Protein AF-A0AAD4QEM2-F1 (afdb_monomer)

Foldseek 3Di:
DDDDDDDDDDDDDPPPDDPDPPPPPPDPPDPDDPVPPVLVCVLVPPPPVPDVPPVPLVVLVVVCVVDPPPFWDADDAPDSQQQQDARIWGDDDQPIWGFRSCCVVVVVDGDIATPVVCRSVCCCQQVVQAAPQQS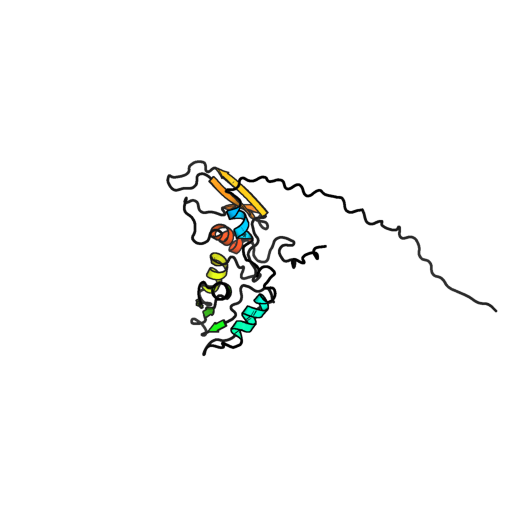GHQAFFPDKDKDADPDQDPQFDRIFIWGQDPQPRDTFGQQDRGNDADPHSRRRVSVCRRPGQRNHYDPPPPDDDDDDPDD

Sequence (215 aa):
MLTSVSELLLPGHPRLSLPSPLNVPFRPLYRLTPSFQDSIFAFRSYPLCSRRTFSHSIFCHHLLRPFSPSGCTLNPPRDVFDLYTPRLVRGSGHTKVGLCPLCACTGTGKVWLSMKFSAYNYHMQYFHGIAASTARPFSPPTAFRDTPRQRPGKHERTHMLEGRCHRCARWVPVQGVKDADAKVKELFWWKHAATCHGASTIPGERNIFISDPTN

Solvent-accessible surface area (backbone atoms only — not comparable to full-atom values): 13542 Å² total; per-residue (Å²): 131,89,79,92,86,81,88,81,88,83,81,88,78,80,84,77,72,76,77,71,83,77,83,71,79,85,71,85,88,70,91,71,63,90,86,61,56,74,68,64,50,58,71,61,59,62,69,70,52,67,86,86,27,77,60,43,68,57,38,64,52,56,72,46,63,87,53,69,56,88,76,47,45,80,36,82,58,92,48,94,72,41,69,53,58,36,47,39,32,30,69,56,78,81,62,18,27,31,33,42,55,59,40,48,75,70,70,80,40,86,47,71,26,41,52,70,79,40,46,37,58,50,44,38,30,55,75,62,37,27,33,83,76,68,17,34,70,56,66,61,60,77,45,76,50,77,44,78,48,96,78,54,53,100,64,32,40,53,58,42,50,25,26,26,37,82,84,78,64,45,76,40,53,36,58,68,64,48,70,61,85,56,99,48,67,57,34,48,40,29,59,48,40,72,75,64,39,64,78,62,68,61,88,75,73,83,58,82,85,76,75,77,80,85,127

Secondary structure (DSSP, 8-state):
----------------PPP--------------TTSHHHHTGGG-S--STTT-HHHHHHHHHTTSS---TTEEE---SSTT--SS-SEEES-GGG-EEE-HHHHHTTS---EEESTTSHHHHHHHHTT-B-TTTSSBPPPPS-EEEEE-SS--TTB-SEEEEEE-TTT--EEESS-SBSS--SSTTHHHHHHHHHHTTT---TTTTS--PPPP--

pLDDT: mean 72.49, std 26.33, range [25.09, 98.0]

InterPro domains:
  IPR028012 Transcription regulator Rua1, C-terminal [PF14616] (80-197)

Radius of gyration: 25.33 Å; Cα contacts (8 Å, |Δi|>4): 263; chains: 1; bounding box: 56×89×59 Å

Mean predicted aligned error: 14.36 Å

Organism: NCBI:txid416441

Structure (mmCIF, N/CA/C/O backbone):
data_AF-A0AAD4QEM2-F1
#
_entry.id   AF-A0AAD4QEM2-F1
#
loop_
_atom_site.group_PDB
_atom_site.id
_atom_site.type_symbol
_atom_site.label_atom_id
_atom_site.label_alt_id
_atom_site.label_comp_id
_atom_site.label_asym_id
_atom_site.label_entity_id
_atom_site.label_seq_id
_atom_site.pdbx_PDB_ins_code
_atom_site.Cartn_x
_atom_site.Cartn_y
_atom_site.Cartn_z
_atom_site.occupancy
_atom_site.B_iso_or_equiv
_atom_site.auth_seq_id
_atom_site.auth_comp_id
_atom_site.auth_asym_id
_atom_site.auth_atom_id
_atom_site.pdbx_PDB_model_num
ATOM 1 N N . MET A 1 1 ? -30.854 -70.630 -30.481 1.00 38.50 1 MET A N 1
ATOM 2 C CA . MET A 1 1 ? -29.476 -70.889 -30.012 1.00 38.50 1 MET A CA 1
ATOM 3 C C . MET A 1 1 ? -28.974 -69.568 -29.435 1.00 38.50 1 MET A C 1
ATOM 5 O O . MET A 1 1 ? -28.882 -68.626 -30.203 1.00 38.50 1 MET A O 1
ATOM 9 N N . LEU A 1 2 ? -29.021 -69.326 -28.113 1.00 29.80 2 LEU A N 1
ATOM 10 C CA . LEU A 1 2 ? -28.085 -69.822 -27.070 1.00 29.80 2 LEU A CA 1
ATOM 11 C C . LEU A 1 2 ? -26.638 -69.470 -27.477 1.00 29.80 2 LEU A C 1
ATOM 13 O O . LEU A 1 2 ? -26.246 -69.888 -28.558 1.00 29.80 2 LEU A O 1
ATOM 17 N N . THR A 1 3 ? -25.822 -68.679 -26.769 1.00 33.59 3 THR A N 1
ATOM 18 C CA . THR A 1 3 ? -25.576 -68.440 -25.319 1.00 33.59 3 THR A CA 1
ATOM 19 C C . THR A 1 3 ? -24.766 -67.123 -25.169 1.00 33.59 3 THR A C 1
ATOM 21 O O . THR A 1 3 ? -23.953 -66.851 -26.046 1.00 33.59 3 THR A O 1
ATOM 24 N N . SER A 1 4 ? -25.065 -66.176 -24.259 1.00 33.88 4 SER A N 1
ATOM 25 C CA . SER A 1 4 ? -24.619 -66.028 -22.839 1.00 33.88 4 SER A CA 1
ATOM 26 C C . SER A 1 4 ? -23.091 -65.862 -22.671 1.00 33.88 4 SER A C 1
ATOM 28 O O . SER A 1 4 ? -22.345 -66.436 -23.447 1.00 33.88 4 SER A O 1
ATOM 30 N N . VAL A 1 5 ? -22.481 -65.133 -21.730 1.00 33.69 5 VAL A N 1
ATOM 31 C CA . VAL A 1 5 ? -22.797 -64.366 -20.499 1.00 33.69 5 VAL A CA 1
ATOM 32 C C . VAL A 1 5 ? -21.596 -63.375 -20.355 1.00 33.69 5 VAL A C 1
ATOM 34 O O . VAL A 1 5 ? -20.539 -63.637 -20.922 1.00 33.69 5 VAL A O 1
ATOM 37 N N . SER A 1 6 ? -21.653 -62.199 -19.725 1.00 32.88 6 SER A N 1
ATOM 38 C CA . SER A 1 6 ? -21.558 -62.046 -18.266 1.00 32.88 6 SER A CA 1
ATOM 39 C C . SER A 1 6 ? -21.702 -60.576 -17.868 1.00 32.88 6 SER A C 1
ATOM 41 O O . SER A 1 6 ? -20.862 -59.738 -18.197 1.00 32.88 6 SER A O 1
ATOM 43 N N . GLU A 1 7 ? -22.750 -60.312 -17.093 1.00 32.06 7 GLU A N 1
ATOM 44 C CA . GLU A 1 7 ? -22.772 -59.301 -16.043 1.00 32.06 7 GLU A CA 1
ATOM 45 C C . GLU A 1 7 ? -21.612 -59.515 -15.060 1.00 32.06 7 GLU A C 1
ATOM 47 O O . GLU A 1 7 ? -21.342 -60.637 -14.632 1.00 32.06 7 GLU A O 1
ATOM 52 N N . LEU A 1 8 ? -21.001 -58.417 -14.621 1.00 33.25 8 LEU A N 1
ATOM 53 C CA . LEU A 1 8 ? -20.424 -58.322 -13.285 1.00 33.25 8 LEU A CA 1
ATOM 54 C C . LEU A 1 8 ? -21.088 -57.139 -12.581 1.00 33.25 8 LEU A C 1
ATOM 56 O O . LEU A 1 8 ? -20.748 -55.979 -12.807 1.00 33.25 8 LEU A O 1
ATOM 60 N N . LEU A 1 9 ? -22.068 -57.469 -11.740 1.00 31.94 9 LEU A N 1
ATOM 61 C CA . LEU A 1 9 ? -22.569 -56.613 -10.674 1.00 31.94 9 LEU A CA 1
ATOM 62 C C . LEU A 1 9 ? -21.459 -56.397 -9.635 1.00 31.94 9 LEU A C 1
ATOM 64 O O . LEU A 1 9 ? -20.893 -57.363 -9.124 1.00 31.94 9 LEU A O 1
ATOM 68 N N . LEU A 1 10 ? -21.260 -55.147 -9.217 1.00 32.44 10 LEU A N 1
ATOM 69 C CA . LEU A 1 10 ? -20.897 -54.837 -7.835 1.00 32.44 10 LEU A CA 1
ATOM 70 C C . LEU A 1 10 ? -21.872 -53.790 -7.266 1.00 32.44 10 LEU A C 1
ATOM 72 O O . LEU A 1 10 ? -22.443 -53.005 -8.026 1.00 32.44 10 LEU A O 1
ATOM 76 N N . PRO A 1 11 ? -22.126 -53.819 -5.946 1.00 31.34 11 PRO A N 1
ATOM 77 C CA . PRO A 1 11 ? -23.399 -53.416 -5.366 1.00 31.34 11 PRO A CA 1
ATOM 78 C C . PRO A 1 11 ? -23.357 -52.046 -4.677 1.00 31.34 11 PRO A C 1
ATOM 80 O O . PRO A 1 11 ? -22.335 -51.621 -4.152 1.00 31.34 11 PRO A O 1
ATOM 83 N N . GLY A 1 12 ? -24.532 -51.414 -4.598 1.00 40.50 12 GLY A N 1
ATOM 84 C CA . GLY A 1 12 ? -24.941 -50.594 -3.455 1.00 40.50 12 GLY A CA 1
ATOM 85 C C . GLY A 1 12 ? -24.097 -49.362 -3.127 1.00 40.50 12 GLY A C 1
ATOM 86 O O . GLY A 1 12 ? -23.400 -49.343 -2.117 1.00 40.50 12 GLY A O 1
ATOM 87 N N . HIS A 1 13 ? -24.295 -48.273 -3.871 1.00 29.47 13 HIS A N 1
ATOM 88 C CA . HIS A 1 13 ? -24.073 -46.935 -3.322 1.00 29.47 13 HIS A CA 1
ATOM 89 C C . HIS A 1 13 ? -25.426 -46.282 -3.014 1.00 29.47 13 HIS A C 1
ATOM 91 O O . HIS A 1 13 ? -26.246 -46.132 -3.925 1.00 29.47 13 HIS A O 1
ATOM 97 N N . PRO A 1 14 ? -25.704 -45.895 -1.754 1.00 29.83 14 PRO A N 1
ATOM 98 C CA . PRO A 1 14 ? -26.890 -45.111 -1.453 1.00 29.83 14 PRO A CA 1
ATOM 99 C C . PRO A 1 14 ? -26.809 -43.785 -2.214 1.00 29.83 14 PRO A C 1
ATOM 101 O O . PRO A 1 14 ? -25.763 -43.132 -2.232 1.00 29.83 14 PRO A O 1
ATOM 104 N N . ARG A 1 15 ? -27.923 -43.377 -2.835 1.00 28.97 15 ARG A N 1
ATOM 105 C CA . ARG A 1 15 ? -28.115 -41.993 -3.281 1.00 28.97 15 ARG A CA 1
ATOM 106 C C . ARG A 1 15 ? -27.867 -41.091 -2.074 1.00 28.97 15 ARG A C 1
ATOM 108 O O . ARG A 1 15 ? -28.731 -40.978 -1.209 1.00 28.97 15 ARG A O 1
ATOM 115 N N . LEU A 1 16 ? -26.708 -40.442 -2.023 1.00 26.48 16 LEU A N 1
ATOM 116 C CA . LEU A 1 16 ? -26.521 -39.273 -1.179 1.00 26.48 16 LEU A CA 1
ATOM 117 C C . LEU A 1 16 ? -27.406 -38.178 -1.773 1.00 26.48 16 LEU A C 1
ATOM 119 O O . LEU A 1 16 ? -27.047 -37.503 -2.736 1.00 26.48 16 LEU A O 1
ATOM 123 N N . SER A 1 17 ? -28.615 -38.067 -1.231 1.00 28.77 17 SER A N 1
ATOM 124 C CA . SER A 1 17 ? -29.436 -36.872 -1.339 1.00 28.77 17 SER A CA 1
ATOM 125 C C . SER A 1 17 ? -28.570 -35.675 -0.957 1.00 28.77 17 SER A C 1
ATOM 127 O O . SER A 1 17 ? -28.062 -35.627 0.167 1.00 28.77 17 SER A O 1
ATOM 129 N N . LEU A 1 18 ? -28.388 -34.727 -1.881 1.00 28.92 18 LEU A N 1
ATOM 130 C CA . LEU A 1 18 ? -27.855 -33.417 -1.525 1.00 28.92 18 LEU A CA 1
ATOM 131 C C . LEU A 1 18 ? -28.696 -32.876 -0.360 1.00 28.92 18 LEU A C 1
ATOM 133 O O . LEU A 1 18 ? -29.925 -32.849 -0.485 1.00 28.92 18 LEU A O 1
ATOM 137 N N . PRO A 1 19 ? -28.087 -32.445 0.757 1.00 28.42 19 PRO A N 1
ATOM 138 C CA . PRO A 1 19 ? -28.833 -31.689 1.737 1.00 28.42 19 PRO A CA 1
ATOM 139 C C . PRO A 1 19 ? -29.301 -30.402 1.060 1.00 28.42 19 PRO A C 1
ATOM 141 O O . PRO A 1 19 ? -28.511 -29.663 0.467 1.00 28.42 19 PRO A O 1
ATOM 144 N N . SER A 1 20 ? -30.610 -30.180 1.129 1.00 33.50 20 SER A N 1
ATOM 145 C CA . SER A 1 20 ? -31.279 -28.931 0.792 1.00 33.50 20 SER A CA 1
ATOM 146 C C . SER A 1 20 ? -30.447 -27.743 1.282 1.00 33.50 20 SER A C 1
ATOM 148 O O . SER A 1 20 ? -29.905 -27.817 2.391 1.00 33.50 20 SER A O 1
ATOM 150 N N . PRO A 1 21 ? -30.340 -26.644 0.514 1.00 32.12 21 PRO A N 1
ATOM 151 C CA . PRO A 1 21 ? -29.643 -25.462 0.988 1.00 32.12 21 PRO A CA 1
ATOM 152 C C . PRO A 1 21 ? -30.336 -25.005 2.269 1.00 32.12 21 PRO A C 1
ATOM 154 O O . PRO A 1 21 ? -31.488 -24.566 2.247 1.00 32.12 21 PRO A O 1
ATOM 157 N N . LEU A 1 22 ? -29.649 -25.171 3.401 1.00 28.73 22 LEU A N 1
ATOM 158 C CA . LEU A 1 22 ? -30.072 -24.574 4.652 1.00 28.73 22 LEU A CA 1
ATOM 159 C C . LEU A 1 22 ? -30.142 -23.076 4.392 1.00 28.73 22 LEU A C 1
ATOM 161 O O . LEU A 1 22 ? -29.139 -22.406 4.152 1.00 28.73 22 LEU A O 1
ATOM 165 N N . ASN A 1 23 ? -31.379 -22.603 4.366 1.00 31.67 23 ASN A N 1
ATOM 166 C CA . ASN A 1 23 ? -31.770 -21.218 4.284 1.00 31.67 23 ASN A CA 1
ATOM 167 C C . ASN A 1 23 ? -31.193 -20.517 5.519 1.00 31.67 23 ASN A C 1
ATOM 169 O O . ASN A 1 23 ? -31.795 -20.540 6.591 1.00 31.67 23 ASN A O 1
ATOM 173 N N . VAL A 1 24 ? -29.978 -19.977 5.399 1.00 29.39 24 VAL A N 1
ATOM 174 C CA . VAL A 1 24 ? -29.421 -19.071 6.402 1.00 29.39 24 VAL A CA 1
ATOM 175 C C . VAL A 1 24 ? -29.890 -17.675 6.004 1.00 29.39 24 VAL A C 1
ATOM 177 O O . VAL A 1 24 ? -29.347 -17.108 5.053 1.00 29.39 24 VAL A O 1
ATOM 180 N N . PRO A 1 25 ? -30.906 -17.099 6.670 1.00 26.31 25 PRO A N 1
ATOM 181 C CA . PRO A 1 25 ? -31.303 -15.735 6.388 1.00 26.31 25 PRO A CA 1
ATOM 182 C C . PRO A 1 25 ? -30.126 -14.817 6.715 1.00 26.31 25 PRO A C 1
ATOM 184 O O . PRO A 1 25 ? -29.654 -14.756 7.853 1.00 26.31 25 PRO A O 1
ATOM 187 N N . PHE A 1 26 ? -29.657 -14.098 5.698 1.00 32.75 26 PHE A N 1
ATOM 188 C CA . PHE A 1 26 ? -28.696 -13.015 5.836 1.00 32.75 26 PHE A CA 1
ATOM 189 C C . PHE A 1 26 ? -29.346 -11.935 6.711 1.00 32.75 26 PHE A C 1
ATOM 191 O O . PHE A 1 26 ? -30.128 -11.115 6.237 1.00 32.75 26 PHE A O 1
ATOM 198 N N . ARG A 1 27 ? -29.093 -11.966 8.023 1.00 25.09 27 ARG A N 1
ATOM 199 C CA . ARG A 1 27 ? -29.458 -10.869 8.921 1.00 25.09 27 ARG A CA 1
ATOM 200 C C . ARG A 1 27 ? -28.358 -9.812 8.820 1.00 25.09 27 ARG A C 1
ATOM 202 O O . ARG A 1 27 ? -27.235 -10.093 9.241 1.00 25.09 27 ARG A O 1
ATOM 209 N N . PRO A 1 28 ? -28.638 -8.602 8.304 1.00 30.80 28 PRO A N 1
ATOM 210 C CA . PRO A 1 28 ? -27.677 -7.514 8.334 1.00 30.80 28 PRO A CA 1
ATOM 211 C C . PRO A 1 28 ? -27.607 -6.987 9.771 1.00 30.80 28 PRO A C 1
ATOM 213 O O . PRO A 1 28 ? -28.319 -6.063 10.156 1.00 30.80 28 PRO A O 1
ATOM 216 N N . LEU A 1 29 ? -26.771 -7.606 10.604 1.00 34.56 29 LEU A N 1
ATOM 217 C CA . LEU A 1 29 ? -26.436 -7.068 11.918 1.00 34.56 29 LEU A CA 1
ATOM 218 C C . LEU A 1 29 ? -25.299 -6.068 11.774 1.00 34.56 29 LEU A C 1
ATOM 220 O O . LEU A 1 29 ? -24.160 -6.387 12.083 1.00 34.56 29 LEU A O 1
ATOM 224 N N . TYR A 1 30 ? -25.634 -4.863 11.320 1.00 34.25 30 TYR A N 1
ATOM 225 C CA . TYR A 1 30 ? -25.154 -3.633 11.946 1.00 34.25 30 TYR A CA 1
ATOM 226 C C . TYR A 1 30 ? -25.907 -2.432 11.352 1.00 34.25 30 TYR A C 1
ATOM 228 O O . TYR A 1 30 ? -25.697 -2.010 10.219 1.00 34.25 30 TYR A O 1
ATOM 236 N N . ARG A 1 31 ? -26.818 -1.855 12.140 1.00 28.33 31 ARG A N 1
ATOM 237 C CA . ARG A 1 31 ? -27.318 -0.500 11.898 1.00 28.33 31 ARG A CA 1
ATOM 238 C C . ARG A 1 31 ? -26.282 0.445 12.517 1.00 28.33 31 ARG A C 1
ATOM 240 O O . ARG A 1 31 ? -26.421 0.835 13.670 1.00 28.33 31 ARG A O 1
ATOM 247 N N . LEU A 1 32 ? -25.188 0.702 11.796 1.00 34.09 32 LEU A N 1
ATOM 248 C CA . LEU A 1 32 ? -24.208 1.721 12.187 1.00 34.09 32 LEU A CA 1
ATOM 249 C C . LEU A 1 32 ? -24.712 3.093 11.749 1.00 34.09 32 LEU A C 1
ATOM 251 O O . LEU A 1 32 ? -25.370 3.232 10.719 1.00 34.09 32 LEU A O 1
ATOM 255 N N . THR A 1 33 ? -24.434 4.084 12.584 1.00 28.05 33 THR A N 1
ATOM 256 C CA . THR A 1 33 ? -24.839 5.475 12.408 1.00 28.05 33 THR A CA 1
ATOM 257 C C . THR A 1 33 ? -24.280 6.070 11.104 1.00 28.05 33 THR A C 1
ATOM 259 O O . THR A 1 33 ? -23.215 5.649 10.642 1.00 28.05 33 THR A O 1
ATOM 262 N N . PRO A 1 34 ? -24.958 7.068 10.500 1.00 27.16 34 PRO A N 1
ATOM 263 C CA . PRO A 1 34 ? -24.637 7.551 9.150 1.00 27.16 34 PRO A CA 1
ATOM 264 C C . PRO A 1 34 ? -23.244 8.187 8.991 1.00 27.16 34 PRO A C 1
ATOM 266 O O . PRO A 1 34 ? -22.792 8.370 7.870 1.00 27.16 34 PRO A O 1
ATOM 269 N N . SER A 1 35 ? -22.537 8.510 10.082 1.00 33.75 35 SER A N 1
ATOM 270 C CA . SER A 1 35 ? -21.216 9.158 10.042 1.00 33.75 35 SER A CA 1
ATOM 271 C C . SER A 1 35 ? -20.023 8.195 9.938 1.00 33.75 35 SER A C 1
ATOM 273 O O . SER A 1 35 ? -18.897 8.646 9.748 1.00 33.75 35 SER A O 1
ATOM 275 N N . PHE A 1 36 ? -20.236 6.878 10.053 1.00 38.19 36 PHE A N 1
ATOM 276 C CA . PHE A 1 36 ? -19.160 5.870 10.050 1.00 38.19 36 PHE A CA 1
ATOM 277 C C . PHE A 1 36 ? -19.013 5.102 8.727 1.00 38.19 36 PHE A C 1
ATOM 279 O O . PHE A 1 36 ? -18.082 4.311 8.573 1.00 38.19 36 PHE A O 1
ATOM 286 N N . GLN A 1 37 ? -19.908 5.316 7.760 1.00 33.56 37 GLN A N 1
ATOM 287 C CA . GLN A 1 37 ? -19.903 4.569 6.498 1.00 33.56 37 GLN A CA 1
ATOM 288 C C . GLN A 1 37 ? -18.754 4.974 5.559 1.00 33.56 37 GLN A C 1
ATOM 290 O O . GLN A 1 37 ? -18.239 4.118 4.842 1.00 33.56 37 GLN A O 1
ATOM 295 N N . ASP A 1 38 ? -18.263 6.213 5.626 1.00 35.75 38 ASP A N 1
ATOM 296 C CA . ASP A 1 38 ? -17.250 6.718 4.685 1.00 35.75 38 ASP A CA 1
ATOM 297 C C . ASP A 1 38 ? -15.855 6.082 4.842 1.00 35.75 38 ASP A C 1
ATOM 299 O O . ASP A 1 38 ? -15.064 6.085 3.897 1.00 35.75 38 ASP A O 1
ATOM 303 N N . SER A 1 39 ? -15.537 5.491 6.001 1.00 38.75 39 SER A N 1
ATOM 304 C CA . SER A 1 39 ? -14.240 4.835 6.252 1.00 38.75 39 SER A CA 1
ATOM 305 C C . SER A 1 39 ? -14.196 3.375 5.783 1.00 38.75 39 SER A C 1
ATOM 307 O O . SER A 1 39 ? -13.135 2.872 5.412 1.00 38.75 39 SER A O 1
ATOM 309 N N . ILE A 1 40 ? -15.349 2.700 5.731 1.00 40.31 40 ILE A N 1
ATOM 310 C CA . ILE A 1 40 ? -15.471 1.302 5.287 1.00 40.31 40 ILE A CA 1
ATOM 311 C C . ILE A 1 40 ? -15.310 1.202 3.763 1.00 40.31 40 ILE A C 1
ATOM 313 O O . ILE A 1 40 ? -14.737 0.234 3.255 1.00 40.31 40 ILE A O 1
ATOM 317 N N . PHE A 1 41 ? -15.763 2.215 3.015 1.00 36.81 41 PHE A N 1
ATOM 318 C CA . PHE A 1 41 ? -15.723 2.187 1.552 1.00 36.81 41 PHE A CA 1
ATOM 319 C C . PHE A 1 41 ? -14.320 2.345 0.968 1.00 36.81 41 PHE A C 1
ATOM 321 O O . PHE A 1 41 ? -14.068 1.838 -0.126 1.00 36.81 41 PHE A O 1
ATOM 328 N N . ALA A 1 42 ? -13.374 2.960 1.675 1.00 46.56 42 ALA A N 1
ATOM 329 C CA . ALA A 1 42 ? -12.050 3.215 1.118 1.00 46.56 42 ALA A CA 1
ATOM 330 C C . ALA A 1 42 ? -11.165 1.951 1.043 1.00 46.56 42 ALA A C 1
ATOM 332 O O . ALA A 1 42 ? -10.434 1.767 0.072 1.00 46.56 42 ALA A O 1
ATOM 333 N N . PHE A 1 43 ? -11.360 0.984 1.951 1.00 42.69 43 PHE A N 1
ATOM 334 C CA . PHE A 1 43 ? -10.731 -0.346 1.879 1.00 42.69 43 PHE A CA 1
ATOM 335 C C . PHE A 1 43 ? -11.157 -1.168 0.655 1.00 42.69 43 PHE A C 1
ATOM 337 O O . PHE A 1 43 ? -10.459 -2.095 0.246 1.00 42.69 43 PHE A O 1
ATOM 344 N N . ARG A 1 44 ? -12.303 -0.822 0.063 1.00 45.00 44 ARG A N 1
ATOM 345 C CA . ARG A 1 44 ? -12.855 -1.444 -1.144 1.00 45.00 44 ARG A CA 1
ATOM 346 C C . ARG A 1 44 ? -12.762 -0.545 -2.375 1.00 45.00 44 ARG A C 1
ATOM 348 O O . ARG A 1 44 ? -13.161 -0.967 -3.454 1.00 45.00 44 ARG A O 1
ATOM 355 N N . SER A 1 45 ? -12.224 0.665 -2.228 1.00 42.16 45 SER A N 1
ATOM 356 C CA . SER A 1 45 ? -12.125 1.660 -3.296 1.00 42.16 45 SER A CA 1
ATOM 357 C C . SER A 1 45 ? -10.757 1.632 -3.964 1.00 42.16 45 SER A C 1
ATOM 359 O O . SER A 1 45 ? -10.132 2.658 -4.198 1.00 42.16 45 SER A O 1
ATOM 361 N N . TYR A 1 46 ? -10.342 0.451 -4.404 1.00 41.78 46 TYR A N 1
ATOM 362 C CA . TYR A 1 46 ? -10.028 0.416 -5.821 1.00 41.78 46 TYR A CA 1
ATOM 363 C C . TYR A 1 46 ? -11.386 0.152 -6.441 1.00 41.78 46 TYR A C 1
ATOM 365 O O . TYR A 1 46 ? -11.895 -0.961 -6.287 1.00 41.78 46 TYR A O 1
ATOM 373 N N . PRO A 1 47 ? -12.008 1.099 -7.159 1.00 38.59 47 PRO A N 1
ATOM 374 C CA . PRO A 1 47 ? -12.723 0.639 -8.324 1.00 38.59 47 PRO A CA 1
ATOM 375 C C . PRO A 1 47 ? -11.689 -0.201 -9.083 1.00 38.59 47 PRO A C 1
ATOM 377 O O . PRO A 1 47 ? -10.830 0.329 -9.785 1.00 38.59 47 PRO A O 1
ATOM 380 N N . LEU A 1 48 ? -11.715 -1.522 -8.890 1.00 41.97 48 LEU A N 1
ATOM 381 C CA . LEU A 1 48 ? -11.359 -2.467 -9.927 1.00 41.97 48 LEU A CA 1
ATOM 382 C C . LEU A 1 48 ? -12.275 -2.065 -11.061 1.00 41.97 48 LEU A C 1
ATOM 384 O O . LEU A 1 48 ? -13.384 -2.580 -11.086 1.00 41.97 48 LEU A O 1
ATOM 388 N N . CYS A 1 49 ? -11.881 -1.037 -11.825 1.00 38.69 49 CYS A N 1
ATOM 389 C CA . CYS A 1 49 ? -12.572 -0.465 -12.969 1.00 38.69 49 CYS A CA 1
ATOM 390 C C . CYS A 1 49 ? -14.007 -1.008 -13.055 1.00 38.69 49 CYS A C 1
ATOM 392 O O . CYS A 1 49 ? -14.268 -1.998 -13.738 1.00 38.69 49 CYS A O 1
ATOM 394 N N . SER A 1 50 ? -14.873 -0.501 -12.162 1.00 28.45 50 SER A N 1
ATOM 395 C CA . SER A 1 50 ? -16.122 -1.178 -11.802 1.00 28.45 50 SER A CA 1
ATOM 396 C C . SER A 1 50 ? -17.005 -1.284 -13.039 1.00 28.45 50 SER A C 1
ATOM 398 O O . SER A 1 50 ? -17.483 -0.269 -13.538 1.00 28.45 50 SER A O 1
ATOM 400 N N . ARG A 1 51 ? -17.172 -2.518 -13.533 1.00 32.28 51 ARG A N 1
ATOM 401 C CA . ARG A 1 51 ? -18.244 -3.078 -14.386 1.00 32.28 51 ARG A CA 1
ATOM 402 C C . ARG A 1 51 ? -18.668 -2.402 -15.690 1.00 32.28 51 ARG A C 1
ATOM 404 O O . ARG A 1 51 ? -19.263 -3.085 -16.512 1.00 32.28 51 ARG A O 1
ATOM 411 N N . ARG A 1 52 ? -18.322 -1.147 -15.958 1.00 29.73 52 ARG A N 1
ATOM 412 C CA . ARG A 1 52 ? -18.376 -0.560 -17.309 1.00 29.73 52 ARG A CA 1
ATOM 413 C C . ARG A 1 52 ? -17.039 -0.616 -18.033 1.00 29.73 52 ARG A C 1
ATOM 415 O O . ARG A 1 52 ? -16.943 -0.232 -19.190 1.00 29.73 52 ARG A O 1
ATOM 422 N N . THR A 1 53 ? -16.013 -1.117 -17.359 1.00 34.88 53 THR A N 1
ATOM 423 C CA . THR A 1 53 ? -14.637 -1.040 -17.823 1.00 34.88 53 THR A CA 1
ATOM 424 C C . THR A 1 53 ? -13.880 -2.343 -17.568 1.00 34.88 53 THR A C 1
ATOM 426 O O . THR A 1 53 ? -12.685 -2.337 -17.285 1.00 34.88 53 THR A O 1
ATOM 429 N N . PHE A 1 54 ? -14.529 -3.496 -17.783 1.00 33.31 54 PHE A N 1
ATOM 430 C CA . PHE A 1 54 ? -13.791 -4.741 -18.066 1.00 33.31 54 PHE A CA 1
ATOM 431 C C . PHE A 1 54 ? -12.884 -4.568 -19.304 1.00 33.31 54 PHE A C 1
ATOM 433 O O . PHE A 1 54 ? -11.833 -5.190 -19.428 1.00 33.31 54 PHE A O 1
ATOM 440 N N . SER A 1 55 ? -13.216 -3.591 -20.150 1.00 33.81 55 SER A N 1
ATOM 441 C CA . SER A 1 55 ? -12.374 -3.083 -21.223 1.00 33.81 55 SER A CA 1
ATOM 442 C C . SER A 1 55 ? -11.120 -2.332 -20.741 1.00 33.81 55 SER A C 1
ATOM 444 O O . SER A 1 55 ? -10.198 -2.233 -21.532 1.00 33.81 55 SER A O 1
ATOM 446 N N . HIS A 1 56 ? -11.017 -1.830 -19.493 1.00 43.25 56 HIS A N 1
ATOM 447 C CA . HIS A 1 56 ? -9.922 -0.944 -19.023 1.00 43.25 56 HIS A CA 1
ATOM 448 C C . HIS A 1 56 ? -8.610 -1.619 -18.621 1.00 43.25 56 HIS A C 1
ATOM 450 O O . HIS A 1 56 ? -7.560 -0.997 -18.792 1.00 43.25 56 HIS A O 1
ATOM 456 N N . SER A 1 57 ? -8.615 -2.882 -18.176 1.00 41.41 57 SER A N 1
ATOM 457 C CA . SER A 1 57 ? -7.345 -3.618 -18.011 1.00 41.41 57 SER A CA 1
ATOM 458 C C . SER A 1 57 ? -6.666 -3.825 -19.376 1.00 41.41 57 SER A C 1
ATOM 460 O O . SER A 1 57 ? -5.461 -3.625 -19.533 1.00 41.41 57 SER A O 1
ATOM 462 N N . ILE A 1 58 ? -7.479 -4.076 -20.410 1.00 43.00 58 ILE A N 1
ATOM 463 C CA . ILE A 1 58 ? -7.058 -4.118 -21.817 1.00 43.00 58 ILE A CA 1
ATOM 464 C C . ILE A 1 58 ? -6.778 -2.696 -22.356 1.00 43.00 58 ILE A C 1
ATOM 466 O O . ILE A 1 58 ? -5.850 -2.501 -23.142 1.00 43.00 58 ILE A O 1
ATOM 470 N N . PHE A 1 59 ? -7.501 -1.670 -21.893 1.00 40.59 59 PHE A N 1
ATOM 471 C CA . PHE A 1 59 ? -7.352 -0.282 -22.354 1.00 40.59 59 PHE A CA 1
ATOM 472 C C . PHE A 1 59 ? -6.079 0.397 -21.842 1.00 40.59 59 PHE A C 1
ATOM 474 O O . PHE A 1 59 ? -5.468 1.113 -22.623 1.00 40.59 59 PHE A O 1
ATOM 481 N N . CYS A 1 60 ? -5.592 0.152 -20.614 1.00 45.50 60 CYS A N 1
ATOM 482 C CA . CYS A 1 60 ? -4.272 0.687 -20.225 1.00 45.50 60 CYS A CA 1
ATOM 483 C C . CYS A 1 60 ? -3.123 -0.034 -20.988 1.00 45.50 60 CYS A C 1
ATOM 485 O O . CYS A 1 60 ? -2.065 0.556 -21.168 1.00 45.50 60 CYS A O 1
ATOM 487 N N . HIS A 1 61 ? -3.329 -1.233 -21.563 1.00 42.97 61 HIS A N 1
ATOM 488 C CA . HIS A 1 61 ? -2.401 -1.802 -22.561 1.00 42.97 61 HIS A CA 1
ATOM 489 C C . HIS A 1 61 ? -2.521 -1.139 -23.944 1.00 42.97 61 HIS A C 1
ATOM 491 O O . HIS A 1 61 ? -1.503 -0.840 -24.569 1.00 42.97 61 HIS A O 1
ATOM 497 N N . HIS A 1 62 ? -3.740 -0.876 -24.422 1.00 44.06 62 HIS A N 1
ATOM 498 C CA . HIS A 1 62 ? -3.972 -0.251 -25.730 1.00 44.06 62 HIS A CA 1
ATOM 499 C C . HIS A 1 62 ? -3.610 1.243 -25.778 1.00 44.06 62 HIS A C 1
ATOM 501 O O . HIS A 1 62 ? -3.059 1.688 -26.781 1.00 44.06 62 HIS A O 1
ATOM 507 N N . LEU A 1 63 ? -3.823 2.004 -24.699 1.00 48.59 63 LEU A N 1
ATOM 508 C CA . LEU A 1 63 ? -3.433 3.419 -24.590 1.00 48.59 63 LEU A CA 1
ATOM 509 C C . LEU A 1 63 ? -1.911 3.622 -24.504 1.00 48.59 63 LEU A C 1
ATOM 511 O O . LEU A 1 63 ? -1.421 4.713 -24.780 1.00 48.59 63 LEU A O 1
ATOM 515 N N . LEU A 1 64 ? -1.155 2.581 -24.144 1.00 49.88 64 LEU A N 1
ATOM 516 C CA . LEU A 1 64 ? 0.311 2.605 -24.125 1.00 49.88 64 LEU A CA 1
ATOM 517 C C . LEU A 1 64 ? 0.933 2.026 -25.407 1.00 49.88 64 LEU A C 1
ATOM 519 O O . LEU A 1 64 ? 2.141 2.131 -25.593 1.00 49.88 64 LEU A O 1
ATOM 523 N N . ARG A 1 65 ? 0.134 1.438 -26.310 1.00 43.44 65 ARG A N 1
ATOM 524 C CA . ARG A 1 65 ? 0.628 0.819 -27.550 1.00 43.44 65 ARG A CA 1
ATOM 525 C C . ARG A 1 65 ? 1.081 1.816 -28.633 1.00 43.44 65 ARG A C 1
ATOM 527 O O . ARG A 1 65 ? 2.056 1.490 -29.301 1.00 43.44 65 ARG A O 1
ATOM 534 N N . PRO A 1 66 ? 0.477 3.012 -28.816 1.00 46.19 66 PRO A N 1
ATOM 535 C CA . PRO A 1 66 ? 0.991 3.983 -29.786 1.00 46.19 66 PRO A CA 1
ATOM 536 C C . PRO A 1 66 ? 2.085 4.892 -29.204 1.00 46.19 66 PRO A C 1
ATOM 538 O O . PRO A 1 66 ? 2.694 5.664 -29.935 1.00 46.19 66 PRO A O 1
ATOM 541 N N . PHE A 1 67 ? 2.363 4.807 -27.902 1.00 50.03 67 PHE A N 1
ATOM 542 C CA . PHE A 1 67 ? 3.383 5.608 -27.238 1.00 50.03 67 PHE A CA 1
ATOM 543 C C . PHE A 1 67 ? 4.488 4.680 -26.726 1.00 50.03 67 PHE A C 1
ATOM 545 O O . PHE A 1 67 ? 4.514 4.293 -25.559 1.00 50.03 67 PHE A O 1
ATOM 552 N N . SER A 1 68 ? 5.457 4.376 -27.589 1.00 53.41 68 SER A N 1
ATOM 553 C CA . SER A 1 68 ? 6.837 4.241 -27.120 1.00 53.41 68 SER A CA 1
ATOM 554 C C . SER A 1 68 ? 7.451 5.642 -27.192 1.00 53.41 68 SER A C 1
ATOM 556 O O . SER A 1 68 ? 8.045 5.994 -28.209 1.00 53.41 68 SER A O 1
ATOM 558 N N . PRO A 1 69 ? 7.236 6.516 -26.184 1.00 62.72 69 PRO A N 1
ATOM 559 C CA . PRO A 1 69 ? 7.970 7.767 -26.141 1.00 62.72 69 PRO A CA 1
ATOM 560 C C . PRO A 1 69 ? 9.457 7.416 -26.112 1.00 62.72 69 PRO A C 1
ATOM 562 O O . PRO A 1 69 ? 9.867 6.518 -25.367 1.00 62.72 69 PRO A O 1
ATOM 565 N N . SER A 1 70 ? 10.236 8.096 -26.948 1.00 67.94 70 SER A N 1
ATOM 566 C CA . SER A 1 70 ? 11.657 7.839 -27.170 1.00 67.94 70 SER A CA 1
ATOM 567 C C . SER A 1 70 ? 12.385 7.553 -25.852 1.00 67.94 70 SER A C 1
ATOM 569 O O . SER A 1 70 ? 12.322 8.342 -24.908 1.00 67.94 70 SER A O 1
ATOM 571 N N . GLY A 1 71 ? 13.044 6.395 -25.763 1.00 80.00 71 GLY A N 1
ATOM 572 C CA . GLY A 1 71 ? 13.803 5.986 -24.576 1.00 80.00 71 GLY A CA 1
ATOM 573 C C . GLY A 1 71 ? 13.010 5.259 -23.480 1.00 80.00 71 GLY A C 1
ATOM 574 O O . GLY A 1 71 ? 13.578 5.003 -22.417 1.00 80.00 71 GLY A O 1
ATOM 575 N N . CYS A 1 72 ? 11.739 4.905 -23.706 1.00 88.62 72 CYS A N 1
ATOM 576 C CA . CYS A 1 72 ? 10.975 4.027 -22.813 1.00 88.62 72 CYS A CA 1
ATOM 577 C C . CYS A 1 72 ? 10.849 2.604 -23.374 1.00 88.62 72 CYS A C 1
ATOM 579 O O . CYS A 1 72 ? 10.484 2.396 -24.529 1.00 88.62 72 CYS A O 1
ATOM 581 N N . THR A 1 73 ? 11.073 1.618 -22.515 1.00 90.06 73 THR A N 1
ATOM 582 C CA . THR A 1 73 ? 10.875 0.194 -22.780 1.00 90.06 73 THR A CA 1
ATOM 583 C C . THR A 1 73 ? 9.565 -0.268 -22.146 1.00 90.06 73 THR A C 1
ATOM 585 O O . THR A 1 73 ? 9.269 0.058 -20.991 1.00 90.06 73 THR A O 1
ATOM 588 N N . LEU A 1 74 ? 8.780 -1.040 -22.898 1.00 89.81 74 LEU A N 1
ATOM 589 C CA . LEU A 1 74 ? 7.594 -1.712 -22.374 1.00 89.81 74 LEU A CA 1
ATOM 590 C C . LEU A 1 74 ? 8.006 -2.833 -21.422 1.00 89.81 74 LEU A C 1
ATOM 592 O O . LEU A 1 74 ? 8.925 -3.598 -21.707 1.00 89.81 74 LEU A O 1
ATOM 596 N N . ASN A 1 75 ? 7.302 -2.941 -20.301 1.00 88.81 75 ASN A N 1
ATOM 597 C CA . ASN A 1 75 ? 7.534 -3.977 -19.308 1.00 88.81 75 ASN A CA 1
ATOM 598 C C . ASN A 1 75 ? 6.220 -4.738 -19.057 1.00 88.81 75 ASN A C 1
ATOM 600 O O . ASN A 1 75 ? 5.270 -4.154 -18.517 1.00 88.81 75 ASN A O 1
ATOM 604 N N . PRO A 1 76 ? 6.120 -6.001 -19.514 1.00 87.06 76 PRO A N 1
ATOM 605 C CA . PRO A 1 76 ? 4.872 -6.746 -19.463 1.00 87.06 76 PRO A CA 1
ATOM 606 C C . PRO A 1 76 ? 4.461 -7.063 -18.012 1.00 87.06 76 PRO A C 1
ATOM 608 O O . PRO A 1 76 ? 5.327 -7.285 -17.162 1.00 87.06 76 PRO A O 1
ATOM 611 N N . PRO A 1 77 ? 3.149 -7.085 -17.707 1.00 89.94 77 PRO A N 1
ATOM 612 C CA . PRO A 1 77 ? 2.649 -7.584 -16.431 1.00 89.94 77 PRO A CA 1
ATOM 613 C C . PRO A 1 77 ? 3.030 -9.037 -16.172 1.00 89.94 77 PRO A C 1
ATOM 615 O O . PRO A 1 77 ? 3.229 -9.814 -17.102 1.00 89.94 77 PRO A O 1
ATOM 618 N N . ARG A 1 78 ? 2.983 -9.423 -14.895 1.00 88.69 78 ARG A N 1
ATOM 619 C CA . ARG A 1 78 ? 3.023 -10.825 -14.460 1.00 88.69 78 ARG A CA 1
ATOM 620 C C . ARG A 1 78 ? 1.731 -11.570 -14.803 1.00 88.69 78 ARG A C 1
ATOM 622 O O . ARG A 1 78 ? 1.788 -12.724 -15.204 1.00 88.69 78 ARG A O 1
ATOM 629 N N . ASP A 1 79 ? 0.580 -10.919 -14.622 1.00 86.94 79 ASP A N 1
ATOM 630 C CA . ASP A 1 79 ? -0.748 -11.445 -14.954 1.00 86.94 79 ASP A CA 1
ATOM 631 C C . ASP A 1 79 ? -1.733 -10.309 -15.326 1.00 86.94 79 ASP A C 1
ATOM 633 O O . ASP A 1 79 ? -1.413 -9.122 -15.227 1.00 86.94 79 ASP A O 1
ATOM 637 N N . VAL A 1 80 ? -2.951 -10.660 -15.752 1.00 85.19 80 VAL A N 1
ATOM 638 C CA . VAL A 1 80 ? -3.994 -9.695 -16.173 1.00 85.19 80 VAL A CA 1
ATOM 639 C C . VAL A 1 80 ? -4.527 -8.792 -15.047 1.00 85.19 80 VAL A C 1
ATOM 641 O O . VAL A 1 80 ? -5.218 -7.808 -15.320 1.00 85.19 80 VAL A O 1
ATOM 644 N N . PHE A 1 81 ? -4.219 -9.117 -13.791 1.00 85.75 81 PHE A N 1
ATOM 645 C CA . PHE A 1 81 ? -4.618 -8.394 -12.584 1.00 85.75 81 PHE A CA 1
ATOM 646 C C . PHE A 1 81 ? -3.428 -7.717 -11.882 1.00 85.75 81 PHE A C 1
ATOM 648 O O . PHE A 1 81 ? -3.585 -7.200 -10.776 1.00 85.75 81 PHE A O 1
ATOM 655 N N . ASP A 1 82 ? -2.246 -7.707 -12.501 1.00 89.50 82 ASP A N 1
ATOM 656 C CA . ASP A 1 82 ? -1.032 -7.127 -11.944 1.00 89.50 82 ASP A CA 1
ATOM 657 C C . ASP A 1 82 ? -1.120 -5.596 -11.960 1.00 89.50 82 ASP A C 1
ATOM 659 O O . ASP A 1 82 ? -0.926 -4.955 -12.998 1.00 89.50 82 ASP A O 1
ATOM 663 N N . LEU A 1 83 ? -1.372 -5.015 -10.789 1.00 92.25 83 LEU A N 1
ATOM 664 C CA . LEU A 1 83 ? -1.405 -3.570 -10.558 1.00 92.25 83 LEU A CA 1
ATOM 665 C C . LEU A 1 83 ? -0.045 -3.005 -10.123 1.00 92.25 83 LEU A C 1
ATOM 667 O O . LEU A 1 83 ? 0.099 -1.790 -9.990 1.00 92.25 83 LEU A O 1
ATOM 671 N N . TYR A 1 84 ? 0.948 -3.862 -9.867 1.00 94.62 84 TYR A N 1
ATOM 672 C CA . TYR A 1 84 ? 2.237 -3.464 -9.306 1.00 94.62 84 TYR A CA 1
ATOM 673 C C . TYR A 1 84 ? 3.284 -3.170 -10.373 1.00 94.62 84 TYR A C 1
ATOM 675 O O . TYR A 1 84 ? 4.061 -2.233 -10.225 1.00 94.62 84 TYR A O 1
ATOM 683 N N . THR A 1 85 ? 3.365 -3.978 -11.422 1.00 93.94 85 THR A N 1
ATOM 684 C CA . THR A 1 85 ? 4.464 -3.933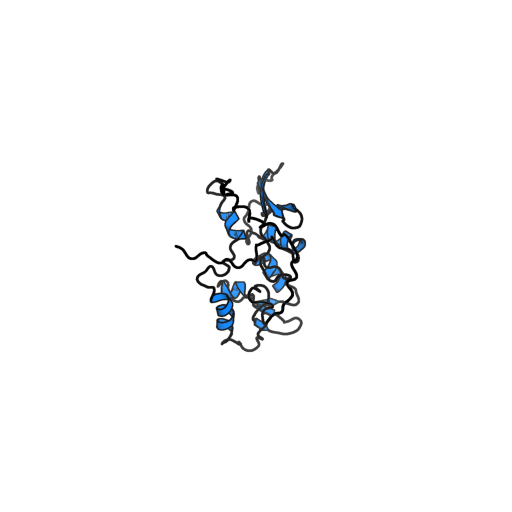 -12.387 1.00 93.94 85 THR A CA 1
ATOM 685 C C . THR A 1 85 ? 4.340 -2.697 -13.287 1.00 93.94 85 THR A C 1
ATOM 687 O O . THR A 1 85 ? 3.325 -2.555 -13.980 1.00 93.94 85 THR A O 1
ATOM 690 N N . PRO A 1 86 ? 5.355 -1.806 -13.329 1.00 93.88 86 PRO A N 1
ATOM 691 C CA . PRO A 1 86 ? 5.300 -0.618 -14.175 1.00 93.88 86 PRO A CA 1
ATOM 692 C C . PRO A 1 86 ? 5.218 -1.051 -15.632 1.00 93.88 86 PRO A C 1
ATOM 694 O O . PRO A 1 86 ? 5.986 -1.916 -16.044 1.00 93.88 86 PRO A O 1
ATOM 697 N N . ARG A 1 87 ? 4.309 -0.455 -16.409 1.00 89.19 87 ARG A N 1
ATOM 698 C CA . ARG A 1 87 ? 4.127 -0.798 -17.833 1.00 89.19 87 ARG A CA 1
ATOM 699 C C . ARG A 1 87 ? 5.165 -0.150 -18.742 1.00 89.19 87 ARG A C 1
ATOM 701 O O . ARG A 1 87 ? 5.491 -0.694 -19.791 1.00 89.19 87 ARG A O 1
ATOM 708 N N . LEU A 1 88 ? 5.697 0.992 -18.314 1.00 91.12 88 LEU A N 1
ATOM 709 C CA . LEU A 1 88 ? 6.771 1.714 -18.979 1.00 91.12 88 LEU A CA 1
ATOM 710 C C . LEU A 1 88 ? 7.930 1.913 -18.009 1.00 91.12 88 LEU A C 1
ATOM 712 O O . LEU A 1 88 ? 7.744 2.330 -16.862 1.00 91.12 88 LEU A O 1
ATOM 716 N N . VAL A 1 89 ? 9.131 1.637 -18.498 1.00 93.69 89 VAL A N 1
ATOM 717 C CA . VAL A 1 89 ? 10.391 1.803 -17.777 1.00 93.69 89 VAL A CA 1
ATOM 718 C C . VAL A 1 89 ? 11.355 2.568 -18.674 1.00 93.69 89 VAL A C 1
ATOM 720 O O . VAL A 1 89 ? 11.335 2.393 -19.886 1.00 93.69 89 VAL A O 1
ATOM 723 N N . ARG A 1 90 ? 12.210 3.413 -18.104 1.00 93.50 90 ARG A N 1
ATOM 724 C CA . ARG A 1 90 ? 13.297 4.074 -18.843 1.00 93.50 90 ARG A CA 1
ATOM 725 C C . ARG A 1 90 ? 14.567 4.144 -18.005 1.00 93.50 90 ARG A C 1
ATOM 727 O O . ARG A 1 90 ? 14.508 4.017 -16.781 1.00 93.50 90 ARG A O 1
ATOM 734 N N . GLY A 1 91 ? 15.697 4.382 -18.666 1.00 92.25 91 GLY A N 1
ATOM 735 C CA . GLY A 1 91 ? 17.017 4.407 -18.031 1.00 92.25 91 GLY A CA 1
ATOM 736 C C . GLY A 1 91 ? 17.542 3.014 -17.667 1.00 92.25 91 GLY A C 1
ATOM 737 O O . GLY A 1 91 ? 16.882 1.996 -17.878 1.00 92.25 91 GLY A O 1
ATOM 738 N N . SER A 1 92 ? 18.748 2.967 -17.106 1.00 91.75 92 SER A N 1
ATOM 739 C CA . SER A 1 92 ? 19.460 1.728 -16.773 1.00 91.75 92 SER A CA 1
ATOM 740 C C . SER A 1 92 ? 20.187 1.857 -15.431 1.00 91.75 92 SER A C 1
ATOM 742 O O . SER A 1 92 ? 20.445 2.955 -14.939 1.00 91.75 92 SER A O 1
ATOM 744 N N . GLY A 1 93 ? 20.478 0.729 -14.776 1.00 89.81 93 GLY A N 1
ATOM 745 C CA . GLY A 1 93 ? 21.188 0.723 -13.491 1.00 89.81 93 GLY A CA 1
ATOM 746 C C . GLY A 1 93 ? 20.549 1.643 -12.439 1.00 89.81 93 GLY A C 1
ATOM 747 O O . GLY A 1 93 ? 19.407 1.436 -12.029 1.00 89.81 93 GLY A O 1
ATOM 748 N N . HIS A 1 94 ? 21.290 2.661 -11.994 1.00 91.50 94 HIS A N 1
ATOM 749 C CA . HIS A 1 94 ? 20.831 3.638 -10.996 1.00 91.50 94 HIS A CA 1
ATOM 750 C C . HIS A 1 94 ? 19.803 4.645 -11.525 1.00 91.50 94 HIS A C 1
ATOM 752 O O . HIS A 1 94 ? 19.008 5.159 -10.741 1.00 91.50 94 HIS A O 1
ATOM 758 N N . THR A 1 95 ? 19.785 4.905 -12.834 1.00 92.50 95 THR A N 1
ATOM 759 C CA . THR A 1 95 ? 18.839 5.839 -13.468 1.00 92.50 95 THR A CA 1
ATOM 760 C C . THR A 1 95 ? 17.553 5.148 -13.914 1.00 92.50 95 THR A C 1
ATOM 762 O O . THR A 1 95 ? 16.655 5.803 -14.441 1.00 92.50 95 THR A O 1
ATOM 765 N N . LYS A 1 96 ? 17.437 3.830 -13.686 1.00 94.69 96 LYS A N 1
ATOM 766 C CA . LYS A 1 96 ? 16.242 3.059 -14.018 1.00 94.69 96 LYS A CA 1
ATOM 767 C C . LYS A 1 96 ? 15.046 3.556 -13.205 1.00 94.69 96 LYS A C 1
ATOM 769 O O . LYS A 1 96 ? 15.015 3.440 -11.974 1.00 94.69 96 LYS A O 1
ATOM 774 N N . VAL A 1 97 ? 14.041 4.064 -13.909 1.00 95.88 97 VAL A N 1
ATOM 775 C CA . VAL A 1 97 ? 12.780 4.549 -13.341 1.00 95.88 97 VAL A CA 1
ATOM 776 C C . VAL A 1 97 ? 11.595 3.834 -13.983 1.00 95.88 97 VAL A C 1
ATOM 778 O O . VAL A 1 97 ? 11.609 3.536 -15.177 1.00 95.88 97 VAL A O 1
ATOM 781 N N . GLY A 1 98 ? 10.561 3.571 -13.188 1.00 95.44 98 GLY A N 1
ATOM 782 C CA . GLY A 1 98 ? 9.289 3.011 -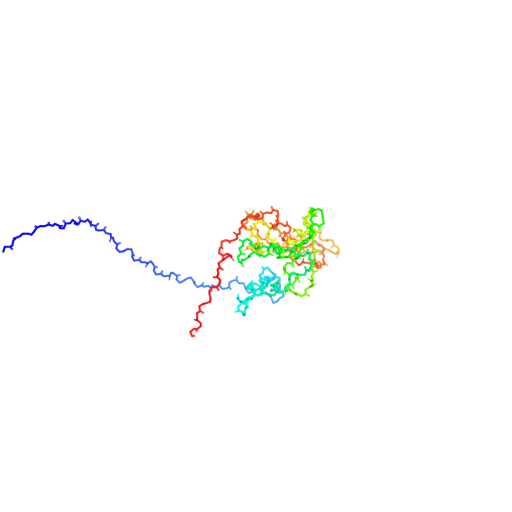13.643 1.00 95.44 98 GLY A CA 1
ATOM 783 C C . GLY A 1 98 ? 8.171 4.042 -13.535 1.00 95.44 98 GLY A C 1
ATOM 784 O O . GLY A 1 98 ? 8.119 4.794 -12.559 1.00 95.44 98 GLY A O 1
ATOM 785 N N . LEU A 1 99 ? 7.283 4.080 -14.526 1.00 93.56 99 LEU A N 1
ATOM 786 C CA . LEU A 1 99 ? 6.050 4.863 -14.466 1.00 93.56 99 LEU A CA 1
ATOM 787 C C . LEU A 1 99 ? 5.016 4.117 -13.617 1.00 93.56 99 LEU A C 1
ATOM 789 O O . LEU A 1 99 ? 4.697 2.964 -13.916 1.00 93.56 99 LEU A O 1
ATOM 793 N N . CYS A 1 100 ? 4.473 4.769 -12.587 1.00 93.31 100 CYS A N 1
ATOM 794 C CA . CYS A 1 100 ? 3.371 4.213 -11.804 1.00 93.31 100 CYS A CA 1
ATOM 795 C C . CYS A 1 100 ? 2.115 4.068 -12.689 1.00 93.31 100 CYS A C 1
ATOM 797 O O . CYS A 1 100 ? 1.608 5.083 -13.183 1.00 93.31 100 CYS A O 1
ATOM 799 N N . PRO A 1 101 ? 1.589 2.844 -12.896 1.00 89.25 101 PRO A N 1
ATOM 800 C CA . PRO A 1 101 ? 0.430 2.635 -13.759 1.00 89.25 101 PRO A CA 1
ATOM 801 C C . PRO A 1 101 ? -0.843 3.235 -13.154 1.00 89.25 101 PRO A C 1
ATOM 803 O O . PRO A 1 101 ? -1.676 3.762 -13.883 1.00 89.25 101 PRO A O 1
ATOM 806 N N . LEU A 1 102 ? -0.979 3.217 -11.825 1.00 89.31 102 LEU A N 1
ATOM 807 C CA . LEU A 1 102 ? -2.164 3.733 -11.144 1.00 89.31 102 LEU A CA 1
ATOM 808 C C . LEU A 1 102 ? -2.236 5.256 -11.231 1.00 89.31 102 LEU A C 1
ATOM 810 O O . LEU A 1 102 ? -3.243 5.770 -11.703 1.00 89.31 102 LEU A O 1
ATOM 814 N N . CYS A 1 103 ? -1.163 5.975 -10.889 1.00 87.38 103 CYS A N 1
ATOM 815 C CA . CYS A 1 103 ? -1.129 7.433 -11.038 1.00 87.38 103 CYS A CA 1
ATOM 816 C C . CYS A 1 103 ? -1.403 7.897 -12.474 1.00 87.38 103 CYS A C 1
ATOM 818 O O . CYS A 1 103 ? -2.091 8.902 -12.675 1.00 87.38 103 CYS A O 1
ATOM 820 N N . ALA A 1 104 ? -0.887 7.149 -13.456 1.00 85.00 104 ALA A N 1
ATOM 821 C CA . ALA A 1 104 ? -1.106 7.427 -14.866 1.00 85.00 104 ALA A CA 1
ATOM 822 C C . ALA A 1 104 ? -2.572 7.209 -15.283 1.00 85.00 104 ALA A C 1
ATOM 824 O O . ALA A 1 104 ? -3.122 8.068 -15.968 1.00 85.00 104 ALA A O 1
ATOM 825 N N . CYS A 1 105 ? -3.213 6.108 -14.864 1.00 78.31 105 CYS A N 1
ATOM 826 C CA . CYS A 1 105 ? -4.605 5.825 -15.232 1.00 78.31 105 CYS A CA 1
ATOM 827 C C . CYS A 1 105 ? -5.617 6.666 -14.385 1.00 78.31 105 CYS A C 1
ATOM 829 O O . CYS A 1 105 ? -6.728 6.895 -14.854 1.00 78.31 105 CYS A O 1
ATOM 831 N N . THR A 1 106 ? -5.276 7.171 -13.183 1.00 76.12 106 THR A N 1
ATOM 832 C CA . THR A 1 106 ? -6.182 7.986 -12.324 1.00 76.12 106 THR A CA 1
ATOM 833 C C . THR A 1 106 ? -6.139 9.498 -12.575 1.00 76.12 106 THR A C 1
ATOM 835 O O . THR A 1 106 ? -6.857 10.246 -11.916 1.00 76.12 106 THR A O 1
ATOM 838 N N . GLY A 1 107 ? -5.294 9.981 -13.489 1.00 67.75 107 GLY A N 1
ATOM 839 C CA . GLY A 1 107 ? -5.208 11.412 -13.813 1.00 67.75 107 GLY A CA 1
ATOM 840 C C . GLY A 1 107 ? -4.430 12.260 -12.798 1.00 67.75 107 GLY A C 1
ATOM 841 O O . GLY A 1 107 ? -4.310 13.466 -12.982 1.00 67.75 107 GLY A O 1
ATOM 842 N N . THR A 1 108 ? -3.822 11.648 -11.774 1.00 73.00 108 THR A N 1
ATOM 843 C CA . THR A 1 108 ? -2.901 12.344 -10.844 1.00 73.00 108 THR A CA 1
ATOM 844 C C . THR A 1 108 ? -1.575 12.768 -11.491 1.00 73.00 108 THR A C 1
ATOM 846 O O . THR A 1 108 ? -0.776 13.470 -10.875 1.00 73.00 108 THR A O 1
ATOM 849 N N . GLY A 1 109 ? -1.338 12.350 -12.738 1.00 78.00 109 GLY A N 1
ATOM 850 C CA . GLY A 1 109 ? -0.168 12.693 -13.537 1.00 78.00 109 GLY A CA 1
ATOM 851 C C . GLY A 1 109 ? 0.772 11.511 -13.781 1.00 78.00 109 GLY A C 1
ATOM 852 O O . GLY A 1 109 ? 0.629 10.419 -13.230 1.00 78.00 109 GLY A O 1
ATOM 853 N N . LYS A 1 110 ? 1.767 11.730 -14.647 1.00 82.62 110 LYS A N 1
ATOM 854 C CA . LYS A 1 110 ? 2.790 10.729 -14.982 1.00 82.62 110 LYS A CA 1
ATOM 855 C C . LYS A 1 110 ? 3.886 10.719 -13.911 1.00 82.62 110 LYS A C 1
ATOM 857 O O . LYS A 1 110 ? 4.843 11.485 -13.992 1.00 82.62 110 LYS A O 1
ATOM 862 N N . VAL A 1 111 ? 3.751 9.842 -12.919 1.00 89.25 111 VAL A N 1
ATOM 863 C CA . VAL A 1 111 ? 4.699 9.723 -11.798 1.00 89.25 111 VAL A CA 1
ATOM 864 C C . VAL A 1 111 ? 5.785 8.686 -12.115 1.00 89.25 111 VAL A C 1
ATOM 866 O O . VAL A 1 111 ? 5.535 7.480 -12.086 1.00 89.25 111 VAL A O 1
ATOM 869 N N . TRP A 1 112 ? 6.997 9.157 -12.426 1.00 93.75 112 TRP A N 1
ATOM 870 C CA . TRP A 1 112 ? 8.186 8.322 -12.652 1.00 93.75 112 TRP A CA 1
ATOM 871 C C . TRP A 1 112 ? 8.998 8.181 -11.368 1.00 93.75 112 TRP 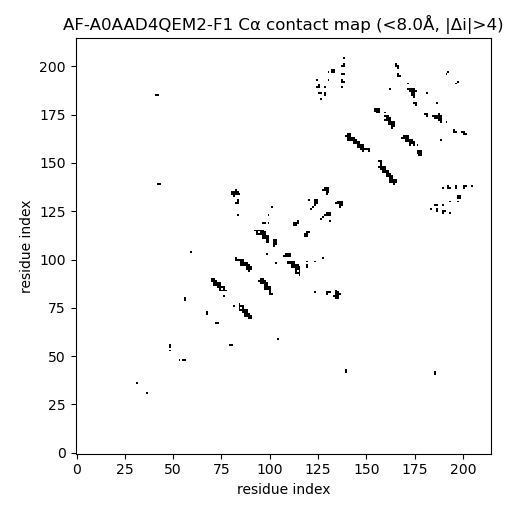A C 1
ATOM 873 O O . TRP A 1 112 ? 9.391 9.181 -10.773 1.00 93.75 112 TRP A O 1
ATOM 883 N N . LEU A 1 113 ? 9.286 6.950 -10.953 1.00 96.00 113 LEU A N 1
ATOM 884 C CA . LEU A 1 113 ? 9.932 6.676 -9.668 1.00 96.00 113 LEU A CA 1
ATOM 885 C C . LEU A 1 113 ? 11.156 5.791 -9.849 1.00 96.00 113 LEU A C 1
ATOM 887 O O . LEU A 1 113 ? 11.142 4.855 -10.649 1.00 96.00 113 LEU A O 1
ATOM 891 N N . SER A 1 114 ? 12.205 6.060 -9.068 1.00 96.19 114 SER A N 1
ATOM 892 C CA . SER A 1 114 ? 13.413 5.232 -9.061 1.00 96.19 114 SER A CA 1
ATOM 893 C C . SER A 1 114 ? 13.094 3.796 -8.659 1.00 96.19 114 SER A C 1
ATOM 895 O O . SER A 1 114 ? 12.450 3.543 -7.636 1.00 96.19 114 SER A O 1
ATOM 897 N N . MET A 1 115 ? 13.579 2.851 -9.464 1.00 92.38 115 MET A N 1
ATOM 898 C CA . MET A 1 115 ? 13.456 1.426 -9.172 1.00 92.38 115 MET A CA 1
ATOM 899 C C . MET A 1 115 ? 14.549 0.958 -8.206 1.00 92.38 115 MET A C 1
ATOM 901 O O . MET A 1 115 ? 14.259 0.188 -7.295 1.00 92.38 115 MET A O 1
ATOM 905 N N . LYS A 1 116 ? 15.790 1.443 -8.364 1.00 90.31 116 LYS A N 1
ATOM 906 C CA . LYS A 1 116 ? 16.939 0.986 -7.562 1.00 90.31 116 LYS A CA 1
ATOM 907 C C . LYS A 1 116 ? 16.854 1.411 -6.096 1.00 90.31 116 LYS A C 1
ATOM 909 O O . LYS A 1 116 ? 17.187 0.622 -5.222 1.00 90.31 116 LYS A O 1
ATOM 914 N N . PHE A 1 117 ? 16.369 2.619 -5.820 1.00 89.38 117 PHE A N 1
ATOM 915 C CA . PHE A 1 117 ? 16.236 3.129 -4.449 1.00 89.38 117 PHE A CA 1
ATOM 916 C C . PHE A 1 117 ? 14.898 2.771 -3.797 1.00 89.38 117 PHE A C 1
ATOM 918 O O . PHE A 1 117 ? 14.483 3.415 -2.840 1.00 89.38 117 PHE A O 1
ATOM 925 N N . SER A 1 118 ? 14.185 1.767 -4.320 1.00 88.62 118 SER A N 1
ATOM 926 C CA . SER A 1 118 ? 12.879 1.308 -3.822 1.00 88.62 118 SER A CA 1
ATOM 927 C C . SER A 1 118 ? 11.777 2.380 -3.749 1.00 88.62 118 SER A C 1
ATOM 929 O O . SER A 1 118 ? 10.697 2.097 -3.240 1.00 88.62 118 SER A O 1
ATOM 931 N N . ALA A 1 119 ? 11.984 3.574 -4.319 1.00 96.38 119 ALA A N 1
ATOM 932 C CA . ALA A 1 119 ? 10.987 4.645 -4.333 1.00 96.38 119 ALA A CA 1
ATOM 933 C C . ALA A 1 119 ? 9.693 4.195 -5.024 1.00 96.38 119 ALA A C 1
ATOM 935 O O . ALA A 1 119 ? 8.599 4.444 -4.521 1.00 96.38 119 ALA A O 1
ATOM 936 N N . TYR A 1 120 ? 9.821 3.459 -6.135 1.00 96.62 120 TYR A N 1
ATOM 937 C CA . TYR A 1 120 ? 8.686 2.833 -6.810 1.00 96.62 120 TYR A CA 1
ATOM 938 C C . TYR A 1 120 ? 7.921 1.883 -5.879 1.00 96.62 120 TYR A C 1
ATOM 940 O O . TYR A 1 120 ? 6.709 1.984 -5.726 1.00 96.62 120 TYR A O 1
ATOM 948 N N . ASN A 1 121 ? 8.639 0.976 -5.216 1.00 95.94 121 ASN A N 1
ATOM 949 C CA . ASN A 1 121 ? 8.048 -0.009 -4.320 1.00 95.94 121 ASN A CA 1
ATOM 950 C C . ASN A 1 121 ? 7.345 0.654 -3.119 1.00 95.94 121 ASN A C 1
ATOM 952 O O . ASN A 1 121 ? 6.209 0.301 -2.810 1.00 95.94 121 ASN A O 1
ATOM 956 N N . TYR A 1 122 ? 7.985 1.648 -2.498 1.00 96.25 122 TYR A N 1
ATOM 957 C CA . TYR A 1 122 ? 7.418 2.427 -1.399 1.00 96.25 122 TYR A CA 1
ATOM 958 C C . TYR A 1 122 ? 6.124 3.128 -1.827 1.00 96.25 122 TYR A C 1
ATOM 960 O O . TYR A 1 122 ? 5.112 3.053 -1.135 1.00 96.25 122 TYR A O 1
ATOM 968 N N . HIS A 1 123 ? 6.131 3.768 -2.996 1.00 95.69 123 HIS A N 1
ATOM 969 C CA . HIS A 1 123 ? 4.950 4.424 -3.544 1.00 95.69 123 HIS A CA 1
ATOM 970 C C . HIS A 1 123 ? 3.800 3.436 -3.771 1.00 95.69 123 HIS A C 1
ATOM 972 O O . HIS A 1 123 ? 2.693 3.668 -3.288 1.00 95.69 123 HIS A O 1
ATOM 978 N N . MET A 1 124 ? 4.062 2.300 -4.424 1.00 95.69 124 MET A N 1
ATOM 979 C CA . MET A 1 124 ? 3.023 1.293 -4.657 1.00 95.69 124 MET A CA 1
ATOM 980 C C . MET A 1 124 ? 2.421 0.771 -3.349 1.00 95.69 124 MET A C 1
ATOM 982 O O . MET A 1 124 ? 1.206 0.624 -3.261 1.00 95.69 124 MET A O 1
ATOM 986 N N . GLN A 1 125 ? 3.236 0.548 -2.316 1.00 95.69 125 GLN A N 1
ATOM 987 C CA . GLN A 1 125 ? 2.755 0.007 -1.044 1.00 95.69 125 GLN A CA 1
ATOM 988 C C . GLN A 1 125 ? 2.030 1.041 -0.175 1.00 95.69 125 GLN A C 1
ATOM 990 O O . GLN A 1 125 ? 0.984 0.735 0.386 1.00 95.69 125 GLN A O 1
ATOM 995 N N . TYR A 1 126 ? 2.557 2.259 -0.048 1.00 95.00 126 TYR A N 1
ATOM 996 C CA . TYR A 1 126 ? 2.078 3.222 0.954 1.00 95.00 126 TYR A CA 1
ATOM 997 C C . TYR A 1 126 ? 1.220 4.349 0.387 1.00 95.00 126 TYR A C 1
ATOM 999 O O . TYR A 1 126 ? 0.522 5.013 1.147 1.00 95.00 126 TYR A O 1
ATOM 1007 N N . PHE A 1 127 ? 1.258 4.573 -0.926 1.00 93.38 127 PHE A N 1
ATOM 1008 C CA . PHE A 1 127 ? 0.357 5.511 -1.596 1.00 93.38 127 PHE A CA 1
ATOM 1009 C C . PHE A 1 127 ? -0.802 4.794 -2.289 1.00 93.38 127 PHE A C 1
ATOM 1011 O O . PHE A 1 127 ? -1.904 5.330 -2.358 1.00 93.38 127 PHE A O 1
ATOM 1018 N N . HIS A 1 128 ? -0.564 3.568 -2.757 1.00 93.06 128 HIS A N 1
ATOM 1019 C CA . HIS A 1 128 ? -1.566 2.784 -3.465 1.00 93.06 128 HIS A CA 1
ATOM 1020 C C . HIS A 1 128 ? -1.933 1.469 -2.802 1.00 93.06 128 HIS A C 1
ATOM 1022 O O . HIS A 1 128 ? -2.723 0.762 -3.405 1.00 93.06 128 HIS A O 1
ATOM 1028 N N . GLY A 1 129 ? -1.391 1.083 -1.646 1.00 94.94 129 GLY A N 1
ATOM 1029 C CA . GLY A 1 129 ? -1.791 -0.157 -0.971 1.00 94.94 129 GLY A CA 1
ATOM 1030 C C . GLY A 1 129 ? -1.600 -1.442 -1.784 1.00 94.94 129 GLY A C 1
ATOM 1031 O O . GLY A 1 129 ? -2.297 -2.418 -1.525 1.00 94.94 129 GLY A O 1
ATOM 1032 N N . ILE A 1 130 ? -0.705 -1.462 -2.779 1.00 95.00 130 ILE A N 1
ATOM 1033 C CA . ILE A 1 130 ? -0.448 -2.626 -3.637 1.00 95.00 130 ILE A CA 1
ATOM 1034 C C . ILE A 1 130 ? 0.780 -3.386 -3.140 1.00 95.00 130 ILE A C 1
ATOM 1036 O O . ILE A 1 130 ? 1.886 -2.843 -3.071 1.00 95.00 130 ILE A O 1
ATOM 1040 N N . ALA A 1 131 ? 0.610 -4.676 -2.865 1.00 94.25 131 ALA A N 1
ATOM 10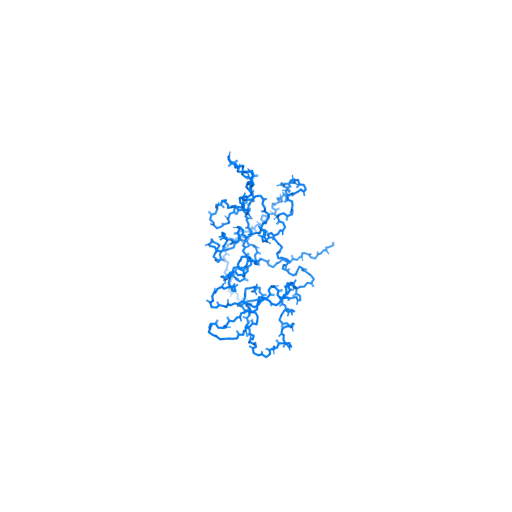41 C CA . ALA A 1 131 ? 1.688 -5.552 -2.441 1.00 94.25 131 ALA A CA 1
ATOM 1042 C C . ALA A 1 131 ? 2.598 -5.936 -3.619 1.00 94.25 131 ALA A C 1
ATOM 1044 O O . ALA A 1 131 ? 2.142 -6.396 -4.666 1.00 94.25 131 ALA A O 1
ATOM 1045 N N . ALA A 1 132 ? 3.913 -5.839 -3.421 1.00 93.56 132 ALA A N 1
ATOM 1046 C CA . ALA A 1 132 ? 4.901 -6.230 -4.431 1.00 93.56 132 ALA A CA 1
ATOM 1047 C C . ALA A 1 132 ? 4.944 -7.745 -4.701 1.00 93.56 132 ALA A C 1
ATOM 1049 O O . ALA A 1 132 ? 5.310 -8.176 -5.799 1.00 93.56 132 ALA A O 1
ATOM 1050 N N . SER A 1 133 ? 4.582 -8.545 -3.696 1.00 92.56 133 SER A N 1
ATOM 1051 C CA . SER A 1 133 ? 4.541 -10.010 -3.730 1.00 92.56 133 SER A CA 1
ATOM 1052 C C . SER A 1 133 ? 3.408 -10.525 -4.616 1.00 92.56 133 SER A C 1
ATOM 1054 O O . SER A 1 133 ? 3.639 -11.337 -5.504 1.00 92.56 133 SER A O 1
ATOM 1056 N N . THR A 1 134 ? 2.190 -10.033 -4.393 1.00 91.81 134 THR A N 1
ATOM 1057 C CA . THR A 1 134 ? 0.974 -10.514 -5.065 1.00 91.81 134 THR A CA 1
ATOM 1058 C C . THR A 1 134 ? 0.591 -9.678 -6.277 1.00 91.81 134 THR A C 1
ATOM 1060 O O . THR A 1 134 ? -0.296 -10.081 -7.020 1.00 91.81 134 THR A O 1
ATOM 1063 N N . ALA A 1 135 ? 1.230 -8.517 -6.454 1.00 92.94 135 ALA A N 1
ATOM 1064 C CA . ALA A 1 135 ? 0.875 -7.506 -7.440 1.00 92.94 135 ALA A CA 1
ATOM 1065 C C . ALA A 1 135 ? -0.575 -6.989 -7.339 1.00 92.94 135 ALA A C 1
ATOM 1067 O O . ALA A 1 135 ? -1.124 -6.449 -8.298 1.00 92.94 135 ALA A O 1
ATOM 1068 N N . ARG A 1 136 ? -1.197 -7.150 -6.167 1.00 90.88 136 ARG A N 1
ATOM 1069 C CA . ARG A 1 136 ? -2.608 -6.853 -5.890 1.00 90.88 136 ARG A CA 1
ATOM 1070 C C . ARG A 1 136 ? -2.739 -5.992 -4.630 1.00 90.88 136 ARG A C 1
ATOM 1072 O O . ARG A 1 136 ? -1.766 -5.888 -3.876 1.00 90.88 136 ARG A O 1
ATOM 1079 N N . PRO A 1 137 ? -3.912 -5.388 -4.380 1.00 92.69 137 PRO A N 1
ATOM 1080 C CA . PRO A 1 137 ? -4.165 -4.669 -3.141 1.00 92.69 137 PRO A CA 1
ATOM 1081 C C . PRO A 1 137 ? -3.914 -5.519 -1.896 1.00 92.69 137 PRO A C 1
ATOM 1083 O O . PRO A 1 137 ? -4.096 -6.740 -1.908 1.00 92.69 137 PRO A O 1
ATOM 1086 N N . PHE A 1 138 ? -3.501 -4.869 -0.812 1.00 94.00 138 PHE A N 1
ATOM 1087 C CA . PHE A 1 138 ? -3.485 -5.485 0.504 1.00 94.00 138 PHE A CA 1
ATOM 1088 C C . PHE A 1 138 ? -4.904 -5.827 0.947 1.00 94.00 138 PHE A C 1
ATOM 1090 O O . PHE A 1 138 ? -5.805 -5.000 0.820 1.00 94.00 138 PHE A O 1
ATOM 1097 N N . SER A 1 139 ? -5.067 -7.004 1.552 1.00 93.19 139 SER A N 1
ATOM 1098 C CA . SER A 1 139 ? -6.347 -7.387 2.137 1.00 93.19 139 SER A CA 1
ATOM 1099 C C . SER A 1 139 ? -6.827 -6.372 3.183 1.00 93.19 139 SER A C 1
ATOM 1101 O O . SER A 1 139 ? -6.011 -5.853 3.962 1.00 93.19 139 SER A O 1
ATOM 1103 N N . PRO A 1 140 ? -8.135 -6.081 3.227 1.00 92.75 140 PRO A N 1
ATOM 1104 C CA . PRO A 1 140 ? -8.712 -5.194 4.224 1.00 92.75 140 PRO A CA 1
ATOM 1105 C C . PRO A 1 140 ? -8.729 -5.850 5.616 1.00 92.75 140 PRO A C 1
ATOM 1107 O O . PRO A 1 140 ? -8.545 -7.063 5.736 1.00 92.75 140 PRO A O 1
ATOM 1110 N N . PRO A 1 141 ? -8.974 -5.081 6.688 1.00 94.88 141 PRO A N 1
ATOM 1111 C CA . PRO A 1 141 ? -9.257 -5.650 7.999 1.00 94.88 141 PRO A CA 1
ATOM 1112 C C . PRO A 1 141 ? -10.480 -6.575 7.968 1.00 94.88 141 PRO A C 1
ATOM 1114 O O . PRO A 1 141 ? -11.479 -6.274 7.317 1.00 94.88 141 PRO A O 1
ATOM 1117 N N . THR A 1 142 ? -10.440 -7.681 8.714 1.00 94.81 142 THR A N 1
ATOM 1118 C CA . THR A 1 142 ? -11.573 -8.625 8.804 1.00 94.81 142 THR A CA 1
ATOM 1119 C C . THR A 1 142 ? -12.663 -8.158 9.764 1.00 94.81 142 THR A C 1
ATOM 1121 O O . THR A 1 142 ? -13.762 -8.699 9.764 1.00 94.81 142 THR A O 1
ATOM 1124 N N . ALA A 1 143 ? -12.340 -7.206 10.636 1.00 94.56 143 ALA A N 1
ATOM 1125 C CA . ALA A 1 143 ? -13.251 -6.582 11.585 1.00 94.56 143 ALA A CA 1
ATOM 1126 C C . ALA A 1 143 ? -12.683 -5.226 12.010 1.00 94.56 143 ALA A C 1
ATOM 1128 O O . ALA A 1 143 ? -11.470 -5.020 11.933 1.00 94.56 143 ALA A O 1
ATOM 1129 N N . PHE A 1 144 ? -13.545 -4.347 12.513 1.00 95.94 144 PHE A N 1
ATOM 1130 C CA . PHE A 1 144 ? -13.162 -3.071 13.110 1.00 95.94 144 PHE A CA 1
ATOM 1131 C C . PHE A 1 144 ? -13.636 -3.005 14.557 1.00 95.94 144 PHE A C 1
ATOM 1133 O O . PHE A 1 144 ? -14.654 -3.603 14.909 1.00 95.94 144 PHE A O 1
ATOM 1140 N N . ARG A 1 145 ? -12.898 -2.276 15.389 1.00 95.88 145 ARG A N 1
ATOM 1141 C CA . ARG A 1 145 ? -13.328 -1.888 16.731 1.00 95.88 145 ARG A CA 1
ATOM 1142 C C . ARG A 1 145 ? -12.813 -0.497 17.054 1.00 95.88 145 ARG A C 1
ATOM 1144 O O . ARG A 1 145 ? -11.789 -0.082 16.514 1.00 95.88 145 ARG A O 1
ATOM 1151 N N . ASP A 1 146 ? -13.509 0.175 17.954 1.00 95.94 146 ASP A N 1
ATOM 1152 C CA . ASP A 1 146 ? -13.050 1.426 18.535 1.00 95.94 146 ASP A CA 1
ATOM 1153 C C . ASP A 1 146 ? -12.613 1.180 19.983 1.00 95.94 146 ASP A C 1
ATOM 1155 O O . ASP A 1 146 ? -13.320 0.513 20.743 1.00 95.94 146 ASP A O 1
ATOM 1159 N N . THR A 1 147 ? -11.432 1.675 20.341 1.00 94.19 147 THR A N 1
ATOM 1160 C CA . THR A 1 147 ? -10.842 1.509 21.670 1.00 94.19 147 THR A CA 1
ATOM 1161 C C . THR A 1 147 ? -10.562 2.887 22.282 1.00 94.19 147 THR A C 1
ATOM 1163 O O . THR A 1 147 ? -9.800 3.666 21.695 1.00 94.19 147 THR A O 1
ATOM 1166 N N . PRO A 1 148 ? -11.106 3.206 23.474 1.00 95.56 148 PRO A N 1
ATOM 1167 C CA . PRO A 1 148 ? -10.823 4.471 24.141 1.00 95.56 148 PRO A CA 1
ATOM 1168 C C . PRO A 1 148 ? -9.364 4.528 24.610 1.00 95.56 148 PRO A C 1
ATOM 1170 O O . PRO A 1 148 ? -8.804 3.550 25.114 1.00 95.56 148 PRO A O 1
ATOM 1173 N N . ARG A 1 149 ? -8.736 5.697 24.482 1.00 93.06 149 ARG A N 1
ATOM 1174 C CA . ARG A 1 149 ? -7.400 5.959 25.024 1.00 93.06 149 ARG A CA 1
ATOM 1175 C C . ARG A 1 149 ? -7.503 6.490 26.444 1.00 93.06 149 ARG A C 1
ATOM 1177 O O . ARG A 1 149 ? -8.248 7.419 26.721 1.00 93.06 149 ARG A O 1
ATOM 1184 N N . GLN A 1 150 ? -6.683 5.933 27.330 1.00 89.31 150 GLN A N 1
ATOM 1185 C CA . GLN A 1 150 ? -6.721 6.243 28.762 1.00 89.31 150 GLN A CA 1
ATOM 1186 C C . GLN A 1 150 ? -6.334 7.694 29.090 1.00 89.31 150 GLN A C 1
ATOM 1188 O O . GLN A 1 150 ? -6.863 8.277 30.029 1.00 89.31 150 GLN A O 1
ATOM 1193 N N . ARG A 1 151 ? -5.378 8.275 28.352 1.00 90.25 151 ARG A N 1
ATOM 1194 C CA . ARG A 1 151 ? -4.850 9.630 28.600 1.00 90.25 151 ARG A CA 1
ATOM 1195 C C . ARG A 1 151 ? -4.486 10.322 27.278 1.00 90.25 151 ARG A C 1
ATOM 1197 O O . ARG A 1 151 ? -3.308 10.341 26.920 1.00 90.25 151 ARG A O 1
ATOM 1204 N N . PRO A 1 152 ? -5.468 10.803 26.498 1.00 92.38 152 PRO A N 1
ATOM 1205 C CA . PRO A 1 152 ? -5.198 11.510 25.250 1.00 92.38 152 PRO A CA 1
ATOM 1206 C C . PRO A 1 152 ? -4.656 12.921 25.526 1.00 92.38 152 PRO A C 1
ATOM 1208 O O . PRO A 1 152 ? -5.161 13.632 26.394 1.00 92.38 152 PRO A O 1
ATOM 1211 N N . GLY A 1 153 ? -3.624 13.333 24.786 1.00 92.56 153 GLY A N 1
ATOM 1212 C CA . GLY A 1 153 ? -3.167 14.726 24.773 1.00 92.56 153 GLY A CA 1
ATOM 1213 C C . GLY A 1 153 ? -4.134 15.665 24.033 1.00 92.56 153 GLY A C 1
ATOM 1214 O O . GLY A 1 153 ? -5.004 15.220 23.293 1.00 92.56 153 GLY A O 1
ATOM 1215 N N . LYS A 1 154 ? -3.941 16.986 24.172 1.00 91.69 154 LYS A N 1
ATOM 1216 C CA . LYS A 1 154 ? -4.823 18.042 23.613 1.00 91.69 154 LYS A CA 1
ATOM 1217 C C . LYS A 1 154 ? -5.113 17.924 22.105 1.00 91.69 154 LYS A C 1
ATOM 1219 O O . LYS A 1 154 ? -6.176 18.334 21.658 1.00 91.69 154 LYS A O 1
ATOM 1224 N N . HIS A 1 155 ? -4.167 17.402 21.326 1.00 91.75 155 HIS A N 1
ATOM 1225 C CA . HIS A 1 155 ? -4.274 17.242 19.867 1.00 91.75 155 HIS A CA 1
ATOM 1226 C C . HIS A 1 155 ? -4.218 15.771 19.444 1.00 91.75 155 HIS A C 1
ATOM 1228 O O . HIS A 1 155 ? -3.789 15.434 18.337 1.00 91.75 155 HIS A O 1
ATOM 1234 N N . GLU A 1 156 ? -4.583 14.883 20.362 1.00 94.19 156 GLU A N 1
ATOM 1235 C CA . GLU A 1 156 ? -4.618 13.454 20.127 1.00 94.19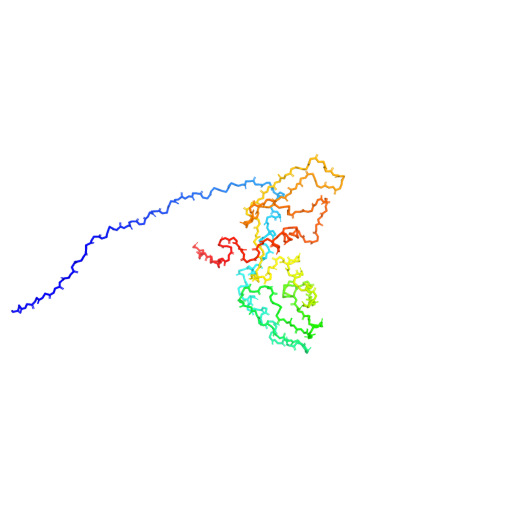 156 GLU A CA 1
ATOM 1236 C C . GLU A 1 156 ? -6.048 12.940 20.165 1.00 94.19 156 GLU A C 1
ATOM 1238 O O . GLU A 1 156 ? -6.898 13.434 20.904 1.00 94.19 156 GLU A O 1
ATOM 1243 N N . ARG A 1 157 ? -6.295 11.886 19.395 1.00 92.44 157 ARG A N 1
ATOM 1244 C CA . ARG A 1 157 ? -7.596 11.234 19.367 1.00 92.44 157 ARG A CA 1
ATOM 1245 C C . ARG A 1 157 ? -7.879 10.580 20.718 1.00 92.44 157 ARG A C 1
ATOM 1247 O O . ARG A 1 157 ? -7.010 9.919 21.298 1.00 92.44 157 ARG A O 1
ATOM 1254 N N . THR A 1 158 ? -9.111 10.746 21.193 1.00 94.56 158 THR A N 1
ATOM 1255 C CA . THR A 1 158 ? -9.630 10.097 22.410 1.00 94.56 158 THR A CA 1
ATOM 1256 C C . THR A 1 158 ? -9.969 8.627 22.173 1.00 94.56 158 THR A C 1
ATOM 1258 O O . THR A 1 158 ? -9.944 7.830 23.105 1.00 94.56 158 THR A O 1
ATOM 1261 N N . HIS A 1 159 ? -10.228 8.274 20.917 1.00 94.19 159 HIS A N 1
ATOM 1262 C CA . HIS A 1 159 ? -10.666 6.970 20.446 1.00 94.19 159 HIS A CA 1
ATOM 1263 C C . HIS A 1 159 ? -9.762 6.510 19.302 1.00 94.19 159 HIS A C 1
ATOM 1265 O O . HIS A 1 159 ? -9.348 7.312 18.456 1.00 94.19 159 HIS A O 1
ATOM 1271 N N . MET A 1 160 ? -9.399 5.231 19.302 1.00 94.31 160 MET A N 1
ATOM 1272 C CA . MET A 1 160 ? -8.558 4.627 18.276 1.00 94.31 160 MET A CA 1
ATOM 1273 C C . MET A 1 160 ? -9.342 3.579 17.511 1.00 94.31 160 MET A C 1
ATOM 1275 O O . MET A 1 160 ? -9.650 2.512 18.041 1.00 94.31 160 MET A O 1
ATOM 1279 N N . LEU A 1 161 ? -9.558 3.858 16.227 1.00 94.50 161 LEU A N 1
ATOM 1280 C CA . LEU A 1 161 ? -10.063 2.865 15.296 1.00 94.50 161 LEU A CA 1
ATOM 1281 C C . LEU A 1 161 ? -8.972 1.830 15.006 1.00 94.50 161 LEU A C 1
ATOM 1283 O O . LEU A 1 161 ? -7.870 2.158 14.545 1.00 94.50 161 LEU A O 1
ATOM 1287 N N . GLU A 1 162 ? -9.302 0.568 15.249 1.00 96.50 162 GLU A N 1
ATOM 1288 C CA . GLU A 1 162 ? -8.436 -0.578 15.016 1.00 9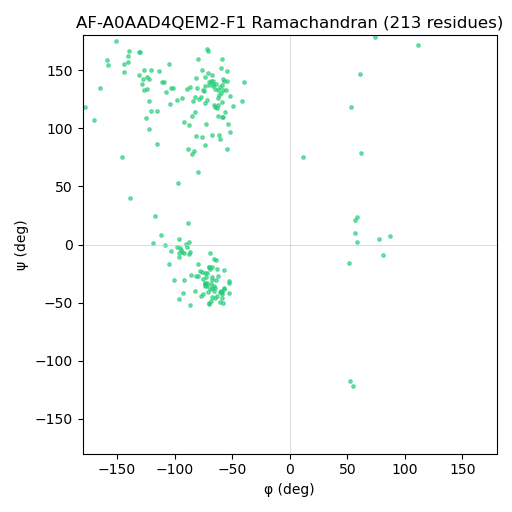6.50 162 GLU A CA 1
ATOM 1289 C C . GLU A 1 162 ? -9.095 -1.575 14.061 1.00 96.50 162 GLU A C 1
ATOM 1291 O O . GLU A 1 162 ? -10.295 -1.836 14.129 1.00 96.50 162 GLU A O 1
ATOM 1296 N N . GLY A 1 163 ? -8.287 -2.171 13.188 1.00 96.62 163 GLY A N 1
ATOM 1297 C CA . GLY A 1 163 ? -8.669 -3.238 12.274 1.00 96.62 163 GLY A CA 1
ATOM 1298 C C . GLY A 1 163 ? -8.049 -4.574 12.685 1.00 96.62 163 GLY A C 1
ATOM 1299 O O . GLY A 1 163 ? -6.886 -4.625 13.091 1.00 96.62 163 GLY A O 1
ATOM 1300 N N . ARG A 1 164 ? -8.800 -5.673 12.574 1.00 97.38 164 ARG A N 1
ATOM 1301 C CA . ARG A 1 164 ? -8.296 -7.030 12.830 1.00 97.38 164 ARG A CA 1
ATOM 1302 C C . ARG A 1 164 ? -7.596 -7.588 11.592 1.00 97.38 164 ARG A C 1
ATOM 1304 O O . ARG A 1 164 ? -8.195 -7.680 10.524 1.00 97.38 164 ARG A O 1
ATOM 1311 N N . CYS A 1 165 ? -6.333 -7.979 11.737 1.00 97.19 165 CYS A N 1
ATOM 1312 C CA . CYS A 1 165 ? -5.550 -8.606 10.669 1.00 97.19 165 CYS A CA 1
ATOM 1313 C C . CYS A 1 165 ? -5.969 -10.058 10.435 1.00 97.19 165 CYS A C 1
ATOM 1315 O O . CYS A 1 165 ? -6.012 -10.844 11.379 1.00 97.19 165 CYS A O 1
ATOM 1317 N N . HIS A 1 166 ? -6.195 -10.444 9.174 1.00 95.38 166 HIS A N 1
ATOM 1318 C CA . HIS A 1 166 ? -6.515 -11.831 8.814 1.00 95.38 166 HIS A CA 1
ATOM 1319 C C . HIS A 1 166 ? -5.341 -12.783 9.049 1.00 95.38 166 HIS A C 1
ATOM 1321 O O . HIS A 1 166 ? -5.559 -13.953 9.343 1.00 95.38 166 HIS A O 1
ATOM 1327 N N . ARG A 1 167 ? -4.098 -12.297 8.920 1.00 95.75 167 ARG A N 1
ATOM 1328 C CA . ARG A 1 167 ? -2.899 -13.139 9.023 1.00 95.75 167 ARG A CA 1
ATOM 1329 C C . ARG A 1 167 ? -2.411 -13.299 10.459 1.00 95.75 167 ARG A C 1
ATOM 1331 O O . ARG A 1 167 ? -2.170 -14.417 10.891 1.00 95.75 167 ARG A O 1
ATOM 1338 N N . CYS A 1 168 ? -2.218 -12.198 11.187 1.00 97.38 168 CYS A N 1
ATOM 1339 C CA . CYS A 1 168 ? -1.684 -12.254 12.554 1.00 97.38 168 CYS A CA 1
ATOM 1340 C C . CYS A 1 168 ? -2.754 -12.181 13.649 1.00 97.38 168 CYS A C 1
ATOM 1342 O O . CYS A 1 168 ? -2.402 -12.207 14.823 1.00 97.38 168 CYS A O 1
ATOM 1344 N N . ALA A 1 169 ? -4.035 -12.035 13.288 1.00 96.69 169 ALA A N 1
ATOM 1345 C CA . ALA A 1 169 ? -5.174 -11.909 14.204 1.00 96.69 169 ALA A CA 1
ATOM 1346 C C . ALA A 1 169 ? -5.116 -10.733 15.202 1.00 96.69 169 ALA A C 1
ATOM 1348 O O . ALA A 1 169 ? -6.042 -10.581 16.002 1.00 96.69 169 ALA A O 1
ATOM 1349 N N . ARG A 1 170 ? -4.081 -9.880 15.145 1.00 98.00 170 ARG A N 1
ATOM 1350 C CA . ARG A 1 170 ? -3.931 -8.696 16.000 1.00 98.00 170 ARG A CA 1
ATOM 1351 C C . ARG A 1 170 ? -4.840 -7.561 15.545 1.00 98.00 170 ARG A C 1
ATOM 1353 O O . ARG A 1 170 ? -5.108 -7.402 14.353 1.00 98.00 170 ARG A O 1
ATOM 1360 N N . TRP A 1 171 ? -5.251 -6.757 16.515 1.00 97.75 171 TRP A N 1
ATOM 1361 C CA . TRP A 1 171 ? -5.878 -5.464 16.293 1.00 97.75 171 TRP A CA 1
ATOM 1362 C C . TRP A 1 171 ? -4.794 -4.422 16.049 1.00 97.75 171 TRP A C 1
ATOM 1364 O O . TRP A 1 171 ? -3.831 -4.329 16.809 1.00 97.75 171 TRP A O 1
ATOM 1374 N N . VAL A 1 172 ? -4.915 -3.703 14.941 1.00 97.12 172 VAL A N 1
ATOM 1375 C CA . VAL A 1 172 ? -3.908 -2.765 14.450 1.00 97.12 172 VAL A CA 1
ATOM 1376 C C . VAL A 1 172 ? -4.581 -1.418 14.232 1.00 97.12 172 VAL A C 1
ATOM 1378 O O . VAL A 1 172 ? -5.635 -1.386 13.597 1.00 97.12 172 VAL A O 1
ATOM 1381 N N . PRO A 1 173 ? -3.997 -0.305 14.696 1.00 94.81 173 PRO A N 1
ATOM 1382 C CA . PRO A 1 173 ? -4.564 1.012 14.453 1.00 94.81 173 PRO A CA 1
ATOM 1383 C C . PRO A 1 173 ? -4.615 1.301 12.950 1.00 94.81 173 PRO A C 1
ATOM 1385 O O . PRO A 1 173 ? -3.613 1.173 12.244 1.00 94.81 173 PRO A O 1
ATOM 1388 N N . VAL A 1 174 ? -5.785 1.712 12.462 1.00 94.75 174 VAL A N 1
ATOM 1389 C CA . VAL A 1 174 ? -5.969 2.117 11.056 1.00 94.75 174 VAL A CA 1
ATOM 1390 C C . VAL A 1 174 ? -5.826 3.626 10.861 1.00 94.75 174 VAL A C 1
ATOM 1392 O O . VAL A 1 174 ? -5.800 4.099 9.731 1.00 94.75 174 VAL A O 1
ATOM 1395 N N . GLN A 1 175 ? -5.660 4.371 11.956 1.00 93.19 175 GLN A N 1
ATOM 1396 C CA . GLN A 1 175 ? -5.485 5.820 11.983 1.00 93.19 175 GLN A CA 1
ATOM 1397 C C . GLN A 1 175 ? -4.292 6.235 12.852 1.00 93.19 175 GLN A C 1
ATOM 1399 O O . GLN A 1 175 ? -3.758 5.448 13.636 1.00 93.19 175 GLN A O 1
ATOM 1404 N N . GLY A 1 176 ? -3.874 7.492 12.709 1.00 91.31 176 GLY A N 1
ATOM 1405 C CA . GLY A 1 176 ? -2.815 8.085 13.520 1.00 91.31 176 GLY A CA 1
ATOM 1406 C C . GLY A 1 176 ? -3.305 8.532 14.893 1.00 91.31 176 GLY A C 1
ATOM 1407 O O . GLY A 1 176 ? -4.489 8.781 15.091 1.00 91.31 176 GLY A O 1
ATOM 1408 N N . VAL A 1 177 ? -2.367 8.679 15.831 1.00 92.88 177 VAL A N 1
ATOM 1409 C CA . VAL A 1 177 ? -2.645 9.167 17.195 1.00 92.88 177 VAL A CA 1
ATOM 1410 C C . VAL A 1 177 ? -3.079 10.633 17.198 1.00 92.88 177 VAL A C 1
ATOM 1412 O O . VAL A 1 177 ? -3.941 11.024 17.982 1.00 92.88 177 VAL A O 1
ATOM 1415 N N . LYS A 1 178 ? -2.477 11.447 16.326 1.00 92.44 178 LYS A N 1
ATOM 1416 C CA . LYS A 1 178 ? -2.836 12.858 16.175 1.00 92.44 178 LYS A CA 1
ATOM 1417 C C . LYS A 1 178 ? -4.245 12.973 15.609 1.00 92.44 178 LYS A C 1
ATOM 1419 O O . LYS A 1 178 ? -4.609 12.222 14.699 1.00 92.44 178 LYS A O 1
ATOM 1424 N N . ASP A 1 179 ? -4.996 13.943 16.111 1.00 89.31 179 ASP A N 1
ATOM 1425 C CA . ASP A 1 179 ? -6.317 14.278 15.586 1.00 89.31 179 ASP A CA 1
ATOM 1426 C C . ASP A 1 179 ? -6.196 15.138 14.322 1.00 89.31 179 ASP A C 1
ATOM 1428 O O . ASP A 1 179 ? -6.514 16.320 14.277 1.00 89.31 179 ASP A O 1
ATOM 1432 N N . ALA A 1 180 ? -5.583 14.537 13.309 1.00 88.00 180 ALA A N 1
ATOM 1433 C CA . ALA A 1 180 ? -5.414 15.092 11.983 1.00 88.00 180 ALA A CA 1
ATOM 1434 C C . ALA A 1 180 ? -5.531 13.955 10.973 1.00 88.00 180 ALA A C 1
ATOM 1436 O O . ALA A 1 180 ? -5.157 12.806 11.254 1.00 88.00 180 ALA A O 1
ATOM 1437 N N . ASP A 1 181 ? -6.033 14.279 9.791 1.00 84.00 181 ASP A N 1
ATOM 1438 C CA . ASP A 1 181 ? -6.159 13.302 8.725 1.00 84.00 181 ASP A CA 1
ATOM 1439 C C . ASP A 1 181 ? -4.822 13.106 8.018 1.00 84.00 181 ASP A C 1
ATOM 1441 O O . ASP A 1 181 ? -4.095 14.047 7.687 1.00 84.00 181 ASP A O 1
ATOM 1445 N N . ALA A 1 182 ? -4.476 11.842 7.793 1.00 86.12 182 ALA A N 1
ATOM 1446 C CA . ALA A 1 182 ? -3.337 11.512 6.962 1.00 86.12 182 ALA A CA 1
ATOM 1447 C C . ALA A 1 182 ? -3.662 11.820 5.498 1.00 86.12 182 ALA A C 1
ATOM 1449 O O . ALA A 1 182 ? -4.781 11.608 5.035 1.00 86.12 182 ALA A O 1
ATOM 1450 N N . LYS A 1 183 ? -2.640 12.227 4.735 1.00 87.94 183 LYS A N 1
ATOM 1451 C CA . LYS A 1 183 ? -2.752 12.420 3.279 1.00 87.94 183 LYS A CA 1
ATOM 1452 C C . LYS A 1 183 ? -3.317 11.185 2.565 1.00 87.94 183 LYS A C 1
ATOM 1454 O O . LYS A 1 183 ? -3.996 11.307 1.553 1.00 87.94 183 LYS A O 1
ATOM 1459 N N . VAL A 1 184 ? -2.997 10.005 3.089 1.00 89.44 184 VAL A N 1
ATOM 1460 C CA . VAL A 1 184 ? -3.525 8.712 2.660 1.00 89.44 184 VAL A CA 1
ATOM 1461 C C . VAL A 1 184 ? -4.216 8.105 3.872 1.00 89.44 184 VAL A C 1
ATOM 1463 O O . VAL A 1 184 ? -3.552 7.824 4.873 1.00 89.44 184 VAL A O 1
ATOM 1466 N N . LYS A 1 185 ? -5.536 7.932 3.793 1.00 88.00 185 LYS A N 1
ATOM 1467 C CA . LYS A 1 185 ? -6.378 7.522 4.925 1.00 88.00 185 LYS A CA 1
ATOM 1468 C C . LYS A 1 185 ? -5.971 6.146 5.466 1.00 88.00 185 LYS A C 1
ATOM 1470 O O . LYS A 1 185 ? -5.835 5.971 6.670 1.00 88.00 185 LYS A O 1
ATOM 1475 N N . GLU A 1 186 ? -5.652 5.208 4.579 1.00 90.56 186 GLU A N 1
ATOM 1476 C CA . GLU A 1 186 ? -5.341 3.808 4.894 1.00 90.56 186 GLU A CA 1
ATOM 1477 C C . GLU A 1 186 ? -3.858 3.571 5.221 1.00 90.56 186 GLU A C 1
ATOM 1479 O O . GLU A 1 186 ? -3.443 2.436 5.467 1.00 90.56 186 GLU A O 1
ATOM 1484 N N . LEU A 1 187 ? -3.031 4.623 5.235 1.00 93.38 187 LEU A N 1
ATOM 1485 C CA . LEU A 1 187 ? -1.574 4.512 5.350 1.00 93.38 187 LEU A CA 1
ATOM 1486 C C . LEU A 1 187 ? -1.129 3.671 6.552 1.00 93.38 187 LEU A C 1
ATOM 1488 O O . LEU A 1 187 ? -0.183 2.888 6.450 1.00 93.38 187 LEU A O 1
ATOM 1492 N N . PHE A 1 188 ? -1.787 3.841 7.699 1.00 95.31 188 PHE A N 1
ATOM 1493 C CA . PHE A 1 188 ? -1.443 3.116 8.923 1.00 95.31 188 PHE A CA 1
ATOM 1494 C C . PHE A 1 188 ? -1.708 1.615 8.787 1.00 95.31 188 PHE A C 1
ATOM 1496 O O . PHE A 1 188 ? -0.857 0.810 9.171 1.00 95.31 188 PHE A O 1
ATOM 1503 N N . TRP A 1 189 ? -2.816 1.237 8.145 1.00 96.06 189 TRP A N 1
ATOM 1504 C CA . TRP A 1 189 ? -3.097 -0.158 7.821 1.00 96.06 189 TRP A CA 1
ATOM 1505 C C . TRP A 1 189 ? -2.081 -0.723 6.829 1.00 96.06 189 TRP A C 1
ATOM 1507 O O . TRP A 1 189 ? -1.528 -1.798 7.055 1.00 96.06 189 TRP A O 1
ATOM 1517 N N . TRP A 1 190 ? -1.771 0.006 5.756 1.00 96.00 190 TRP A N 1
ATOM 1518 C CA . TRP A 1 190 ? -0.835 -0.472 4.735 1.00 96.00 190 TRP A CA 1
ATOM 1519 C C . TRP A 1 190 ? 0.587 -0.656 5.263 1.00 96.00 190 TRP A C 1
ATOM 1521 O O . TRP A 1 190 ? 1.271 -1.583 4.840 1.00 96.00 190 TRP A O 1
ATOM 1531 N N . LYS A 1 191 ? 1.021 0.140 6.249 1.00 96.31 191 LYS A N 1
ATOM 1532 C CA . LYS A 1 191 ? 2.283 -0.098 6.977 1.00 96.31 191 LYS A CA 1
ATOM 1533 C C . LYS A 1 191 ? 2.320 -1.461 7.659 1.00 96.31 191 LYS A C 1
ATOM 1535 O O . LYS A 1 191 ? 3.326 -2.169 7.583 1.00 96.31 191 LYS A O 1
ATOM 1540 N N . HIS A 1 192 ? 1.219 -1.851 8.292 1.00 97.25 192 HIS A N 1
ATOM 1541 C CA . HIS A 1 192 ? 1.097 -3.188 8.851 1.00 97.25 192 HIS A CA 1
ATOM 1542 C C . HIS A 1 192 ? 1.027 -4.250 7.752 1.00 97.25 192 HIS A C 1
ATOM 1544 O O . HIS A 1 192 ? 1.773 -5.224 7.790 1.00 97.25 192 HIS A O 1
ATOM 1550 N N . ALA A 1 193 ? 0.178 -4.057 6.748 1.00 96.69 193 ALA A N 1
ATOM 1551 C CA . ALA A 1 193 ? -0.028 -5.023 5.679 1.00 96.69 193 ALA A CA 1
ATOM 1552 C C . ALA A 1 193 ? 1.256 -5.320 4.882 1.00 96.69 193 ALA A C 1
ATOM 1554 O O . ALA A 1 193 ? 1.546 -6.484 4.607 1.00 96.69 193 ALA A O 1
ATOM 1555 N N . ALA A 1 194 ? 2.064 -4.297 4.590 1.00 95.81 194 ALA A N 1
ATOM 1556 C CA . ALA A 1 194 ? 3.345 -4.407 3.891 1.00 95.81 194 ALA A CA 1
ATOM 1557 C C . ALA A 1 194 ? 4.335 -5.347 4.592 1.00 95.81 194 ALA A C 1
ATOM 1559 O O . ALA A 1 194 ? 5.052 -6.103 3.941 1.00 95.81 194 ALA A O 1
ATOM 1560 N N . THR A 1 195 ? 4.350 -5.331 5.926 1.00 96.25 195 THR A N 1
ATOM 1561 C CA . THR A 1 195 ? 5.248 -6.168 6.735 1.00 96.25 195 THR A CA 1
ATOM 1562 C C . THR A 1 195 ? 4.612 -7.501 7.117 1.00 96.25 195 THR A C 1
ATOM 1564 O O . THR A 1 195 ? 5.305 -8.507 7.251 1.00 96.25 195 THR A O 1
ATOM 1567 N N . CYS A 1 196 ? 3.286 -7.533 7.273 1.00 96.81 196 CYS A N 1
ATOM 1568 C CA . CYS A 1 196 ? 2.575 -8.688 7.788 1.00 96.81 196 CYS A CA 1
ATOM 1569 C C . CYS A 1 196 ? 2.007 -9.580 6.689 1.00 96.81 196 CYS A C 1
ATOM 1571 O O . CYS A 1 196 ? 2.189 -10.779 6.777 1.00 96.81 196 CYS A O 1
ATOM 1573 N N . HIS A 1 197 ? 1.332 -9.081 5.653 1.00 94.56 197 HIS A N 1
ATOM 1574 C CA . HIS A 1 197 ? 0.505 -9.927 4.775 1.00 94.56 197 HIS A CA 1
ATOM 1575 C C . HIS A 1 197 ? 1.324 -10.848 3.862 1.00 94.56 197 HIS A C 1
ATOM 1577 O O . HIS A 1 197 ? 0.914 -11.986 3.623 1.00 94.56 197 HIS A O 1
ATOM 1583 N N . GLY A 1 198 ? 2.509 -10.428 3.410 1.00 91.19 198 GLY A N 1
ATOM 1584 C CA . GLY A 1 198 ? 3.335 -11.219 2.492 1.00 91.19 198 GLY A CA 1
ATOM 1585 C C . GLY A 1 198 ? 2.558 -11.608 1.230 1.00 91.19 198 GLY A C 1
ATOM 1586 O O . GLY A 1 198 ? 2.074 -10.736 0.516 1.00 91.19 198 GLY A O 1
ATOM 1587 N N . ALA A 1 199 ? 2.434 -12.907 0.946 1.00 89.62 199 ALA A N 1
ATOM 1588 C CA . ALA A 1 199 ? 1.607 -13.417 -0.156 1.00 89.62 199 ALA A CA 1
ATOM 1589 C C . ALA A 1 199 ? 0.170 -13.804 0.262 1.00 89.62 199 ALA A C 1
ATOM 1591 O O . ALA A 1 199 ? -0.646 -14.135 -0.601 1.00 89.62 199 ALA A O 1
ATOM 1592 N N . SER A 1 200 ? -0.139 -13.772 1.566 1.00 91.75 200 SER A N 1
ATOM 1593 C CA . SER A 1 200 ? -1.441 -14.186 2.101 1.00 91.75 200 SER A CA 1
ATOM 1594 C C . SER A 1 200 ? -2.531 -13.162 1.794 1.00 91.75 200 SER A C 1
ATOM 1596 O O . SER A 1 200 ? -2.296 -11.954 1.851 1.00 91.75 200 SER A O 1
ATOM 1598 N N . THR A 1 201 ? -3.736 -13.653 1.527 1.00 89.50 201 THR A N 1
ATOM 1599 C CA . THR A 1 201 ? -4.945 -12.840 1.352 1.00 89.50 201 THR A CA 1
ATOM 1600 C C . THR A 1 201 ? -6.135 -13.509 2.012 1.00 89.50 201 THR A C 1
ATOM 1602 O O . THR A 1 201 ? -6.075 -14.693 2.348 1.00 89.50 201 THR A O 1
ATOM 1605 N N . ILE A 1 202 ? -7.220 -12.760 2.179 1.00 89.25 202 ILE A N 1
ATOM 1606 C CA . ILE A 1 202 ? -8.471 -13.301 2.705 1.00 89.25 202 ILE A CA 1
ATOM 1607 C C . 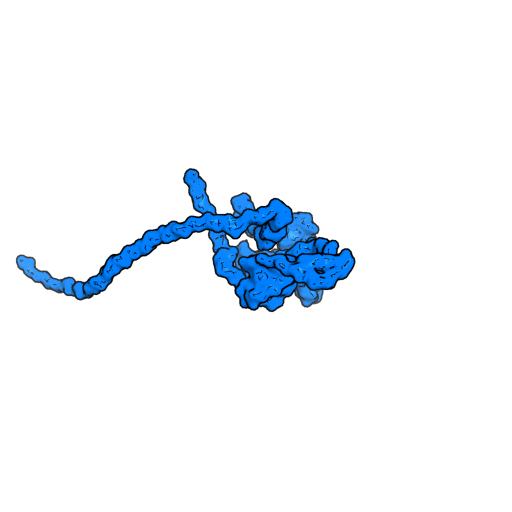ILE A 1 202 ? -9.060 -14.301 1.688 1.00 89.25 202 ILE A C 1
ATOM 1609 O O . ILE A 1 202 ? -9.031 -14.036 0.479 1.00 89.25 202 ILE A O 1
ATOM 1613 N N . PRO A 1 203 ? -9.588 -15.457 2.136 1.00 83.31 203 PRO A N 1
ATOM 1614 C CA . PRO A 1 203 ? -10.270 -16.401 1.254 1.00 83.31 203 PRO A CA 1
ATOM 1615 C C . PRO A 1 203 ? -11.420 -15.739 0.481 1.00 83.31 203 PRO A C 1
ATOM 1617 O O . PRO A 1 203 ? -12.228 -15.013 1.052 1.00 83.31 203 PRO A O 1
ATOM 1620 N N . GLY A 1 204 ? -11.488 -15.981 -0.829 1.00 79.38 204 GLY A N 1
ATOM 1621 C CA . GLY A 1 204 ? -12.552 -15.465 -1.700 1.00 79.38 204 GLY A CA 1
ATOM 1622 C C . GLY A 1 204 ? -12.392 -14.014 -2.173 1.00 79.38 204 GLY A C 1
ATOM 1623 O O . GLY A 1 204 ? -13.094 -13.604 -3.093 1.00 79.38 204 GLY A O 1
ATOM 1624 N N . GLU A 1 205 ? -11.430 -13.250 -1.643 1.00 76.25 205 GLU A N 1
ATOM 1625 C CA . GLU A 1 205 ? -11.201 -11.845 -2.032 1.00 76.25 205 GLU A CA 1
ATOM 1626 C C . GLU A 1 205 ? -10.821 -11.682 -3.516 1.00 76.25 205 GLU A C 1
ATOM 1628 O O . GLU A 1 205 ? -11.083 -10.654 -4.134 1.00 76.25 205 GLU A O 1
ATOM 1633 N N . ARG A 1 206 ? -10.207 -12.711 -4.106 1.00 68.94 206 ARG A N 1
ATOM 1634 C CA . ARG A 1 206 ? -9.698 -12.696 -5.485 1.00 68.94 206 ARG A CA 1
ATOM 1635 C C . ARG A 1 206 ? -10.663 -13.295 -6.510 1.00 68.94 206 ARG A C 1
ATOM 1637 O O . ARG A 1 206 ? -10.271 -13.451 -7.666 1.00 68.94 206 ARG A O 1
ATOM 1644 N N . ASN A 1 207 ? -11.873 -13.667 -6.099 1.00 70.62 207 ASN A N 1
ATOM 1645 C CA . ASN A 1 207 ? -12.836 -14.289 -6.999 1.00 70.62 207 ASN A CA 1
ATOM 1646 C C . ASN A 1 207 ? -13.357 -13.265 -8.014 1.00 70.62 207 ASN A C 1
ATOM 1648 O O . ASN A 1 207 ? -13.623 -12.109 -7.678 1.00 70.62 207 ASN A O 1
ATOM 1652 N N . ILE A 1 208 ? -13.509 -13.697 -9.266 1.00 68.75 208 ILE A N 1
ATOM 1653 C CA . ILE A 1 208 ? -14.121 -12.879 -10.313 1.00 68.75 208 ILE A CA 1
ATOM 1654 C C . ILE A 1 208 ? -15.587 -12.680 -9.927 1.00 68.75 208 ILE A C 1
ATOM 1656 O O . ILE A 1 208 ? -16.330 -13.648 -9.781 1.00 68.75 208 ILE A O 1
ATOM 1660 N N . PHE A 1 209 ? -16.000 -11.428 -9.739 1.00 64.69 209 PHE A N 1
ATOM 1661 C CA . PHE A 1 209 ? -17.383 -11.114 -9.402 1.00 64.69 209 PHE A CA 1
ATOM 1662 C C . PHE A 1 209 ? -18.266 -11.235 -10.651 1.00 64.69 209 PHE A C 1
ATOM 1664 O O . PHE A 1 209 ? -18.420 -10.279 -11.418 1.00 64.69 209 PHE A O 1
ATOM 1671 N N . ILE A 1 210 ? -18.842 -12.418 -10.853 1.00 65.75 210 ILE A N 1
ATOM 1672 C CA . ILE A 1 210 ? -19.887 -12.666 -11.848 1.00 65.75 210 ILE A CA 1
ATOM 1673 C C . ILE A 1 210 ? -21.188 -12.114 -11.264 1.00 65.75 210 ILE A C 1
ATOM 1675 O O . ILE A 1 210 ? -21.526 -12.404 -10.123 1.00 65.75 210 ILE A O 1
ATOM 1679 N N . SER A 1 211 ? -21.878 -11.250 -12.005 1.00 60.53 211 SER A N 1
ATOM 1680 C CA . SER A 1 211 ? -23.226 -10.832 -11.601 1.00 60.53 211 SER A CA 1
ATOM 1681 C C . SER A 1 211 ? -24.168 -11.851 -12.156 1.00 60.53 211 SER A C 1
ATOM 1683 O O . SER A 1 211 ? -24.081 -12.143 -13.353 1.00 60.53 211 SER A O 1
ATOM 1685 N N . ASP A 1 212 ? -25.105 -12.270 -11.332 1.00 64.19 212 ASP A N 1
ATOM 1686 C CA . ASP A 1 212 ? -26.261 -12.975 -11.837 1.00 64.19 212 ASP A CA 1
ATOM 1687 C C . ASP A 1 212 ? -26.985 -12.074 -12.853 1.00 64.19 212 ASP A C 1
ATOM 1689 O O . ASP A 1 212 ? -27.069 -10.852 -12.645 1.00 64.19 212 ASP A O 1
ATOM 1693 N N . PRO A 1 213 ? -27.435 -12.629 -13.991 1.00 64.50 213 PRO A N 1
ATOM 1694 C CA . PRO A 1 213 ? -28.295 -11.896 -14.900 1.00 64.50 213 PRO A CA 1
ATOM 1695 C C . PRO A 1 213 ? -29.545 -11.489 -14.121 1.00 64.50 213 PRO A C 1
ATOM 1697 O O . PRO A 1 213 ? -30.220 -12.323 -13.520 1.00 64.50 213 PRO A O 1
ATOM 1700 N N . THR A 1 214 ? -29.806 -10.185 -14.081 1.00 65.69 214 THR A N 1
ATOM 1701 C CA . THR A 1 214 ? -31.042 -9.625 -13.536 1.00 65.69 214 THR A CA 1
ATOM 1702 C C . THR A 1 214 ? -32.213 -10.254 -14.284 1.00 65.69 214 THR A C 1
ATOM 1704 O O . THR A 1 214 ? -32.318 -10.049 -15.494 1.00 65.69 214 THR A O 1
ATOM 1707 N N . ASN A 1 215 ? -33.022 -11.046 -13.580 1.00 41.62 215 ASN A N 1
ATOM 1708 C CA . ASN A 1 215 ? -34.310 -11.537 -14.067 1.00 41.62 215 ASN A CA 1
ATOM 1709 C C . ASN A 1 215 ? -35.342 -10.409 -14.017 1.00 41.62 215 ASN A C 1
ATOM 1711 O O . ASN A 1 215 ? -35.341 -9.6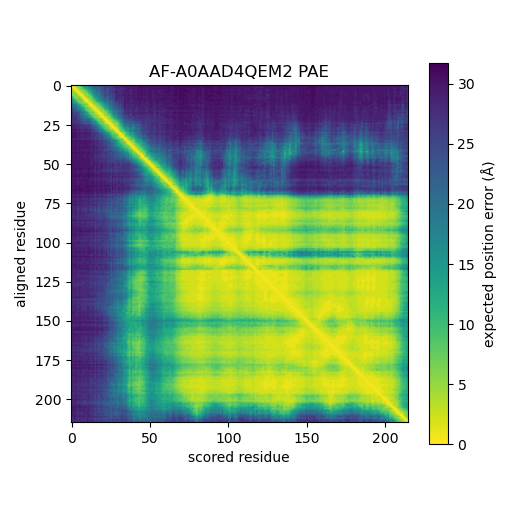90 -12.989 1.00 41.62 215 ASN A O 1
#